Protein AF-A0A945CVK5-F1 (afdb_monomer_lite)

pLDDT: mean 93.5, std 6.99, range [60.25, 98.81]

Radius of gyration: 22.42 Å; chains: 1; bounding box: 58×48×57 Å

Sequence (334 aa):
PQVRGPNPHAMCGSQSASQRWMEKVVDYLLEEFRFDGFHLEASDQGRCTCPDCFPESNTAYYSRINAQTAAYIRKIDPGARLMVNMCGYLPAGETIPEREWPHLQQLGRQLDFLIDAGHASFYIPPTQQRQFIRQLPCAYGSSGGFWVYPPQRWNRRRWFLPYTHRTGSHLEKLYAAGGRAVEYYMGPAYNPGVELNIAFGGRKLCDIDRDNRDILLEVVETLYAPADAKTGENLAQFFEEAEDAFFASFDPHKLPDGKSRGELH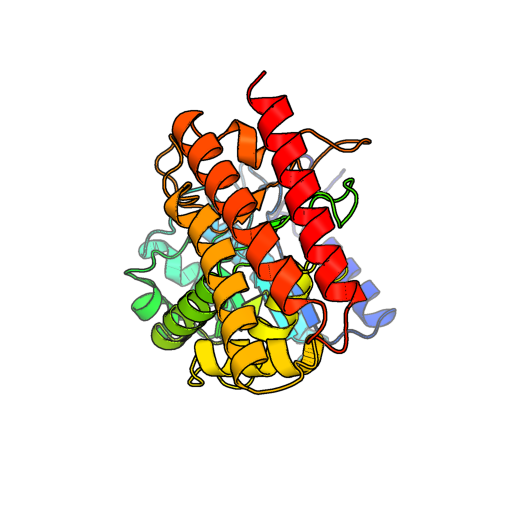LTPLFGTHPGPAHYLQVMEPAVRRAYGRRLKELLPILDRLEPRIGSRARARRIATCIDSVLEDIARVSA

Foldseek 3Di:
DVQCAPQPVAGALVDPVRLVVLLVVLVVPVVPDDDQADEDERAQVEHHCPPVQVVDDLLLSRLVSLQSSLVSNCVVPVRHAYEYEPHHSDDQQAADDPVSLVSQQSSLVSHQEYEQACQSHGNQDLVCLLVSCVSRNHAYYYQLFAAEDEQPFDDLLLAAAADLVRSLVVLLSCVVSVHDDHNHDADDCLNLSRVLNVQQNVVCNVPSVDDSLVSSLVSLCVPWVFLDSVLSNLVSVLNVLLNCLLCVLDQCCCQPVNTGGSYDYLADPDDDHRGARVNLLSGDLVSLVSSLVSLVVSLVSLVVSLVRTPPNVSSVSNNSSSVSSNVSSVVSND

Secondary structure (DSSP, 8-state):
-TTB-SSTT-B-TT-HHHHHHHHHHHHHHHHH---SEEEE-TTTT----STTTTTS-HHHHHHHHHHHHHHHHHHH-TTSEEEEE-TTSS-TT----GGGHHHHHHHHTT-SEEE---BTB-SS-TTTHHHHHHH-SSEEEESSS-EEE--TTS-TTS-----HHHHHHHHHHHHHHT--EE------TTSHHHHHHHHHHHHHHH-TTS-HHHHHHHHHHHHH-BSSHHHHHHHHHHHHHHHHHHHTT--TT--TT----SEEESS-SS-SS----HHHHTS-HHHHHHHHHHHHHHHHHHHHHGGGBS-HHHHHHHHHHHHHHHHHHHHHH-

Structure (mmCIF, N/CA/C/O backbone):
data_AF-A0A945CVK5-F1
#
_entry.id   AF-A0A945CVK5-F1
#
loop_
_atom_site.group_PDB
_atom_site.id
_atom_site.type_symbol
_atom_site.label_atom_id
_atom_site.label_alt_id
_atom_site.label_comp_id
_atom_site.label_asym_id
_atom_site.label_entity_id
_atom_site.label_seq_id
_atom_site.pdbx_PDB_ins_code
_atom_site.Cartn_x
_atom_site.Cartn_y
_atom_site.Cartn_z
_atom_site.occupancy
_atom_site.B_iso_or_equiv
_atom_site.auth_seq_id
_atom_site.auth_comp_id
_atom_site.auth_asym_id
_atom_site.auth_atom_id
_atom_site.pdbx_PDB_model_num
ATOM 1 N N . PRO A 1 1 ? 32.645 -3.807 -11.026 1.00 66.81 1 PRO A N 1
ATOM 2 C CA . PRO A 1 1 ? 33.152 -2.607 -11.749 1.00 66.81 1 PRO A CA 1
ATOM 3 C C . PRO A 1 1 ? 32.936 -2.650 -13.268 1.00 66.81 1 PRO A C 1
ATOM 5 O O . PRO A 1 1 ? 32.422 -1.686 -13.812 1.00 66.81 1 PRO A O 1
ATOM 8 N N . GLN A 1 2 ? 33.296 -3.754 -13.936 1.00 82.31 2 GLN A N 1
ATOM 9 C CA . GLN A 1 2 ? 33.312 -3.841 -15.408 1.00 82.31 2 GLN A CA 1
ATOM 10 C C . GLN A 1 2 ? 31.940 -3.675 -16.086 1.00 82.31 2 GLN A C 1
ATOM 12 O O . GLN A 1 2 ? 31.869 -3.129 -17.176 1.00 82.31 2 GLN A O 1
ATOM 17 N N . VAL A 1 3 ? 30.856 -4.095 -15.427 1.00 88.44 3 VAL A N 1
ATO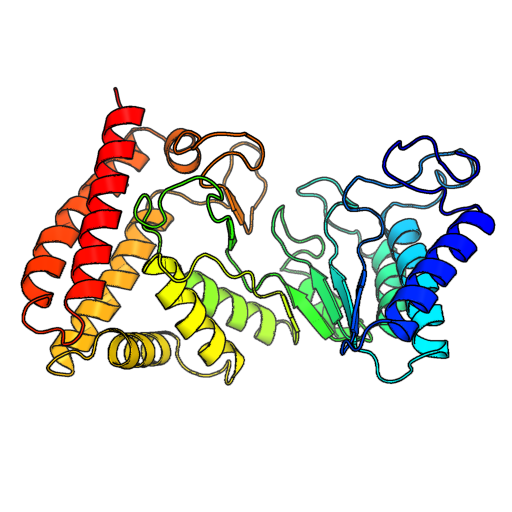M 18 C CA . VAL A 1 3 ? 29.478 -4.023 -15.955 1.00 88.44 3 VAL A CA 1
ATOM 19 C C . VAL A 1 3 ? 28.675 -2.828 -15.430 1.00 88.44 3 VAL A C 1
ATOM 21 O O . VAL A 1 3 ? 27.459 -2.767 -15.599 1.00 88.44 3 VAL A O 1
ATOM 24 N N . ARG A 1 4 ? 29.329 -1.901 -14.722 1.00 86.12 4 ARG A N 1
ATOM 25 C CA . ARG A 1 4 ? 28.679 -0.755 -14.075 1.00 86.12 4 ARG A CA 1
ATOM 26 C C . ARG A 1 4 ? 28.426 0.352 -15.101 1.00 86.12 4 ARG A C 1
ATOM 28 O O . ARG A 1 4 ? 29.321 0.685 -15.872 1.00 86.12 4 ARG A O 1
ATOM 35 N N . GLY A 1 5 ? 27.217 0.910 -15.099 1.00 86.12 5 GLY A N 1
ATOM 36 C CA . GLY A 1 5 ? 26.888 2.101 -15.884 1.00 86.12 5 GLY A CA 1
ATOM 37 C C . GLY A 1 5 ? 27.246 3.409 -15.160 1.00 86.12 5 GLY A C 1
ATOM 38 O O . GLY A 1 5 ? 27.856 3.382 -14.091 1.00 86.12 5 GLY A O 1
ATOM 39 N N . PRO A 1 6 ? 26.827 4.571 -15.690 1.00 91.31 6 PRO A N 1
ATOM 40 C CA . PRO A 1 6 ? 26.966 5.854 -14.999 1.00 91.31 6 PRO A CA 1
ATOM 41 C C . PRO A 1 6 ? 26.188 5.916 -13.677 1.00 91.31 6 PRO A C 1
ATOM 43 O O . PRO A 1 6 ? 26.597 6.620 -12.758 1.00 91.31 6 PRO A O 1
ATOM 46 N N . ASN A 1 7 ? 25.092 5.155 -13.554 1.00 90.75 7 ASN A N 1
ATOM 47 C CA . ASN A 1 7 ? 24.356 5.027 -12.301 1.00 90.75 7 ASN A CA 1
ATOM 48 C C . ASN A 1 7 ? 25.110 4.078 -11.339 1.00 90.75 7 ASN A C 1
ATOM 50 O O . ASN A 1 7 ? 25.310 2.908 -11.678 1.00 90.75 7 ASN A O 1
ATOM 54 N N . PRO A 1 8 ? 25.523 4.540 -10.140 1.00 90.69 8 PRO A N 1
ATOM 55 C CA . PRO A 1 8 ? 26.218 3.715 -9.154 1.00 90.69 8 PRO A CA 1
ATOM 56 C C . PRO A 1 8 ? 25.426 2.495 -8.668 1.00 90.69 8 PRO A C 1
ATOM 58 O O . PRO A 1 8 ? 26.047 1.533 -8.219 1.00 90.69 8 PRO A O 1
ATOM 61 N N . HIS A 1 9 ? 24.099 2.535 -8.776 1.00 89.81 9 HIS A N 1
ATOM 62 C CA . HIS A 1 9 ? 23.181 1.521 -8.265 1.00 89.81 9 HIS A CA 1
ATOM 63 C C . HIS A 1 9 ? 22.737 0.506 -9.328 1.00 89.81 9 HIS A C 1
ATOM 65 O O . HIS A 1 9 ? 22.022 -0.434 -8.998 1.00 89.81 9 HIS A O 1
ATOM 71 N N . ALA A 1 10 ? 23.163 0.656 -10.591 1.00 89.31 10 ALA A N 1
ATOM 72 C CA . ALA A 1 10 ? 22.702 -0.189 -11.692 1.00 89.31 10 ALA A CA 1
ATOM 73 C C . ALA A 1 10 ? 23.845 -0.755 -12.552 1.00 89.31 10 ALA A C 1
ATOM 75 O O . ALA A 1 10 ? 24.838 -0.087 -12.867 1.00 89.31 10 ALA A O 1
ATOM 76 N N . MET A 1 11 ? 23.668 -2.000 -13.002 1.00 92.88 11 MET A N 1
ATOM 77 C CA . MET A 1 11 ? 24.452 -2.551 -14.109 1.00 92.88 11 MET A CA 1
ATOM 78 C C . MET A 1 11 ? 24.002 -1.935 -15.445 1.00 92.88 11 MET A C 1
ATOM 80 O O . MET A 1 11 ? 22.855 -1.517 -15.604 1.00 92.88 11 MET A O 1
ATOM 84 N N . CYS A 1 12 ? 24.908 -1.866 -16.419 1.00 94.62 12 CYS A N 1
ATOM 85 C CA . CYS A 1 12 ? 24.625 -1.311 -17.737 1.00 94.62 12 CYS A CA 1
ATOM 86 C C . CYS A 1 12 ? 23.739 -2.255 -18.562 1.00 94.62 12 CYS A C 1
ATOM 88 O O . CYS A 1 12 ? 24.218 -3.252 -19.093 1.00 94.62 12 CYS A O 1
ATOM 90 N N . GLY A 1 13 ? 22.462 -1.911 -18.738 1.00 93.56 13 GLY A N 1
ATOM 91 C CA . GLY A 1 13 ? 21.496 -2.742 -19.463 1.00 93.56 13 GLY A CA 1
ATOM 92 C C . GLY A 1 13 ? 21.775 -2.964 -20.957 1.00 93.56 13 GLY A C 1
ATOM 93 O O . GLY A 1 13 ? 21.046 -3.732 -21.584 1.00 93.56 13 GLY A O 1
ATOM 94 N N . SER A 1 14 ? 22.779 -2.302 -21.545 1.00 93.94 14 SER A N 1
ATOM 95 C CA . SER A 1 14 ? 23.248 -2.555 -22.919 1.00 93.94 14 SER A CA 1
ATOM 96 C C . SER A 1 14 ? 24.352 -3.618 -23.003 1.00 93.94 14 SER A C 1
ATOM 98 O O . SER A 1 14 ? 24.642 -4.121 -24.087 1.00 93.94 14 SER A O 1
ATOM 100 N N . GLN A 1 15 ? 24.988 -3.985 -21.884 1.00 94.81 15 GLN A N 1
ATOM 101 C CA . GLN A 1 15 ? 26.102 -4.930 -21.892 1.00 94.81 15 GLN A CA 1
ATOM 102 C C . GLN A 1 15 ? 25.616 -6.370 -21.714 1.00 94.81 15 GLN A C 1
ATOM 104 O O . GLN A 1 15 ? 25.015 -6.717 -20.699 1.00 94.81 15 GLN A O 1
ATOM 109 N N . SER A 1 16 ? 25.991 -7.264 -22.634 1.00 93.62 16 SER A N 1
ATOM 110 C CA . SER A 1 16 ? 25.680 -8.701 -22.509 1.00 93.62 16 SER A CA 1
ATOM 111 C C . SER A 1 16 ? 26.260 -9.336 -21.237 1.00 93.62 16 SER A C 1
ATOM 113 O O . SER A 1 16 ? 25.719 -10.305 -20.713 1.00 93.62 16 SER A O 1
ATOM 115 N N . ALA A 1 17 ? 27.352 -8.778 -20.706 1.00 95.44 17 ALA A N 1
ATOM 116 C CA . ALA A 1 17 ? 27.935 -9.215 -19.444 1.00 95.44 17 ALA A CA 1
ATOM 117 C C . ALA A 1 17 ? 27.031 -8.924 -18.233 1.00 95.44 17 ALA A C 1
ATOM 119 O O . ALA A 1 17 ? 27.046 -9.708 -17.288 1.00 95.44 17 ALA A O 1
ATOM 120 N N . SER A 1 18 ? 26.236 -7.848 -18.259 1.00 95.38 18 SER A N 1
ATOM 121 C CA . SER A 1 18 ? 25.255 -7.544 -17.208 1.00 95.38 18 SER A CA 1
ATOM 122 C C . SER A 1 18 ? 24.139 -8.584 -17.179 1.00 95.38 18 SER A C 1
ATOM 124 O O . SER A 1 18 ? 23.805 -9.083 -16.110 1.00 95.38 18 SER A O 1
ATOM 126 N N . GLN A 1 19 ? 23.634 -8.972 -18.355 1.00 94.50 19 GLN A N 1
ATOM 127 C CA . GLN A 1 19 ? 22.633 -10.033 -18.484 1.00 94.50 19 GLN A CA 1
ATOM 128 C C . GLN A 1 19 ? 23.159 -11.367 -17.938 1.00 94.50 19 GLN A C 1
ATOM 130 O O . GLN A 1 19 ? 22.517 -11.968 -17.086 1.00 94.50 19 GLN A O 1
ATOM 135 N N . ARG A 1 20 ? 24.376 -11.778 -18.322 1.00 95.81 20 ARG A N 1
ATOM 136 C CA . ARG A 1 20 ? 24.998 -13.009 -17.796 1.00 95.81 20 ARG A CA 1
ATOM 137 C C . ARG A 1 20 ? 25.155 -13.012 -16.275 1.00 95.81 20 ARG A C 1
ATOM 139 O O . ARG A 1 20 ? 25.147 -14.071 -15.660 1.00 95.81 20 ARG A O 1
ATOM 146 N N . TRP A 1 21 ? 25.355 -11.848 -15.657 1.00 95.56 21 TRP A N 1
ATOM 147 C CA . TRP A 1 21 ? 25.389 -11.751 -14.197 1.00 95.56 21 TRP A CA 1
ATOM 148 C C . TRP A 1 21 ? 24.009 -11.948 -13.574 1.00 95.56 21 TRP A C 1
ATOM 150 O O . TRP A 1 21 ? 23.920 -12.645 -12.570 1.00 95.56 21 TRP A O 1
ATOM 160 N N . MET A 1 22 ? 22.950 -11.395 -14.172 1.00 95.38 22 MET A N 1
ATOM 161 C CA . MET A 1 22 ? 21.580 -11.648 -13.711 1.00 95.38 22 MET A CA 1
ATOM 162 C C . MET A 1 22 ? 21.181 -13.113 -13.867 1.00 95.38 22 MET A C 1
ATOM 164 O O . MET A 1 22 ? 20.599 -13.674 -12.946 1.00 95.38 22 MET A O 1
ATOM 168 N N . GLU A 1 23 ? 21.550 -13.747 -14.979 1.00 96.62 23 GLU A N 1
ATOM 169 C CA . GLU A 1 23 ? 21.321 -15.179 -15.214 1.00 96.62 23 GLU A CA 1
ATOM 170 C C . GLU A 1 23 ? 21.966 -16.027 -14.115 1.00 96.62 23 GLU A C 1
ATOM 172 O O . GLU A 1 23 ? 21.280 -16.820 -13.488 1.00 96.62 23 GLU A O 1
ATOM 177 N N . LYS A 1 24 ? 23.229 -15.756 -13.764 1.00 97.31 24 LYS A N 1
ATOM 178 C CA . LYS A 1 24 ? 23.907 -16.437 -12.647 1.00 97.31 24 LYS A CA 1
ATOM 179 C C . LYS A 1 24 ? 23.213 -16.254 -11.299 1.00 97.31 24 LYS A C 1
ATOM 181 O O . LYS A 1 24 ? 23.246 -17.161 -10.476 1.00 97.31 24 LYS A O 1
ATOM 186 N N . VAL A 1 25 ? 22.639 -15.075 -11.040 1.00 95.69 25 VAL A N 1
ATOM 187 C CA . VAL A 1 25 ? 21.862 -14.836 -9.813 1.00 95.69 25 VAL A CA 1
ATOM 188 C C . VAL A 1 25 ? 20.585 -15.672 -9.835 1.00 95.69 25 VAL A C 1
ATOM 190 O O . VAL A 1 25 ? 20.262 -16.291 -8.829 1.00 95.69 25 VAL A O 1
ATOM 193 N N . VAL A 1 26 ? 19.883 -15.721 -10.969 1.00 96.44 26 VAL A N 1
ATOM 194 C CA . VAL A 1 26 ? 18.684 -16.553 -11.143 1.00 96.44 26 VAL A CA 1
ATOM 195 C C . VAL A 1 26 ? 19.013 -18.036 -10.976 1.00 96.44 26 VAL A C 1
ATOM 197 O O . VAL A 1 26 ? 18.318 -18.706 -10.218 1.00 96.44 26 VAL A O 1
ATOM 200 N N . ASP A 1 27 ? 20.075 -18.523 -11.622 1.00 96.94 27 ASP A N 1
ATOM 201 C CA . ASP A 1 27 ? 20.530 -19.914 -11.526 1.00 96.94 27 ASP A CA 1
ATOM 202 C C . ASP A 1 27 ? 20.803 -20.279 -10.065 1.00 96.94 27 ASP A C 1
ATOM 204 O O . ASP A 1 27 ? 20.201 -21.208 -9.538 1.00 96.94 27 ASP A O 1
ATOM 208 N N . TYR A 1 28 ? 21.614 -19.471 -9.373 1.00 97.00 28 TYR A N 1
ATOM 209 C CA . TYR A 1 28 ? 21.907 -19.665 -7.953 1.00 97.00 28 TYR A CA 1
ATOM 210 C C . TYR A 1 28 ? 20.636 -19.697 -7.094 1.00 97.00 28 TYR A C 1
ATOM 212 O O . TYR A 1 28 ? 20.489 -20.556 -6.228 1.00 97.00 28 TYR A O 1
ATOM 220 N N . LEU A 1 29 ? 19.698 -18.772 -7.327 1.00 96.19 29 LEU A N 1
ATOM 221 C CA . LEU A 1 29 ? 18.457 -18.720 -6.559 1.00 96.19 29 LEU A CA 1
ATOM 222 C C . LEU A 1 29 ? 17.598 -19.977 -6.770 1.00 96.19 29 LEU A C 1
ATOM 224 O O . LEU A 1 29 ? 17.060 -20.498 -5.797 1.00 96.19 29 LEU A O 1
ATOM 228 N N . LEU A 1 30 ? 17.480 -20.460 -8.008 1.00 93.06 30 LEU A N 1
ATOM 229 C CA . LEU A 1 30 ? 16.690 -21.650 -8.347 1.00 93.06 30 LEU A CA 1
ATOM 230 C C . LEU A 1 30 ? 17.358 -22.966 -7.930 1.00 93.06 30 LEU A C 1
ATOM 232 O O . LEU A 1 30 ? 16.660 -23.941 -7.660 1.00 93.06 30 LEU A O 1
ATOM 236 N N . GLU A 1 31 ? 18.689 -23.010 -7.889 1.00 94.75 31 GLU A N 1
ATOM 237 C CA . GLU A 1 31 ? 19.448 -24.178 -7.431 1.00 94.75 31 GLU A CA 1
ATOM 238 C C . GLU A 1 31 ? 19.382 -24.339 -5.906 1.00 94.75 31 GLU A C 1
ATOM 240 O O . GLU A 1 31 ? 19.199 -25.451 -5.406 1.00 94.75 31 GLU A O 1
ATOM 245 N N . GLU A 1 32 ? 19.497 -23.237 -5.162 1.00 96.69 32 GLU A N 1
ATOM 246 C CA . GLU A 1 32 ? 19.626 -23.269 -3.700 1.00 96.69 32 GLU A CA 1
ATOM 247 C C . GLU A 1 32 ? 18.290 -23.184 -2.959 1.00 96.69 32 GLU A C 1
ATOM 249 O O . GLU A 1 32 ? 18.156 -23.691 -1.840 1.00 96.69 32 GLU A O 1
ATOM 254 N N . PHE A 1 33 ? 17.288 -22.533 -3.550 1.00 95.19 33 PHE A N 1
ATOM 255 C CA . PHE A 1 33 ? 16.033 -22.243 -2.869 1.00 95.19 33 PHE A CA 1
ATOM 256 C C . PHE A 1 33 ? 14.829 -22.751 -3.651 1.00 95.19 33 PHE A C 1
ATOM 258 O O . PHE A 1 33 ? 14.813 -22.844 -4.873 1.00 95.19 33 PHE A O 1
ATOM 265 N N . ARG A 1 34 ? 13.767 -23.052 -2.905 1.00 91.69 34 ARG A N 1
ATOM 266 C CA . ARG A 1 34 ? 12.449 -23.345 -3.462 1.00 91.69 34 ARG A CA 1
ATOM 267 C C . ARG A 1 34 ? 11.537 -22.169 -3.162 1.00 91.69 34 ARG A C 1
ATOM 269 O O . ARG A 1 34 ? 11.209 -21.932 -2.002 1.00 91.69 34 ARG A O 1
ATOM 276 N N . PHE A 1 35 ? 11.137 -21.450 -4.196 1.00 92.12 35 PHE A N 1
ATOM 277 C CA . PHE A 1 35 ? 10.136 -20.394 -4.126 1.00 92.12 35 PHE A CA 1
ATOM 278 C C . PHE A 1 35 ? 9.203 -20.515 -5.328 1.00 92.12 35 PHE A C 1
ATOM 280 O O . PHE A 1 35 ? 9.584 -21.039 -6.371 1.00 92.12 35 PHE A O 1
ATOM 287 N N . ASP A 1 36 ? 7.976 -20.023 -5.181 1.00 94.31 36 ASP A N 1
ATOM 288 C CA . ASP A 1 36 ? 6.948 -20.159 -6.215 1.00 94.31 36 ASP A CA 1
ATOM 289 C C . ASP A 1 36 ? 7.130 -19.174 -7.375 1.00 94.31 36 ASP A C 1
ATOM 291 O O . ASP A 1 36 ? 6.423 -19.267 -8.374 1.00 94.31 36 ASP A O 1
ATOM 295 N N . GLY A 1 37 ? 8.025 -18.189 -7.258 1.00 95.69 37 GLY A N 1
ATOM 296 C CA . GLY A 1 37 ? 8.171 -17.150 -8.267 1.00 95.69 37 GLY A CA 1
ATOM 297 C C . GLY A 1 37 ? 9.149 -16.032 -7.931 1.00 95.69 37 GLY A C 1
ATOM 298 O O . GLY A 1 37 ? 9.835 -16.060 -6.912 1.00 95.69 37 GLY A O 1
ATOM 299 N N . PHE A 1 38 ? 9.174 -15.027 -8.805 1.00 96.38 38 PHE A N 1
ATOM 300 C CA . PHE A 1 38 ? 10.032 -13.853 -8.725 1.00 96.38 38 PHE A CA 1
ATOM 301 C C . PHE A 1 38 ? 9.232 -12.560 -8.830 1.00 96.38 38 PHE A C 1
ATOM 303 O O . PHE A 1 38 ? 8.312 -12.424 -9.641 1.00 96.38 38 PHE A O 1
ATOM 310 N N . HIS A 1 39 ? 9.688 -11.582 -8.058 1.00 95.00 39 HIS A N 1
ATOM 311 C CA . HIS A 1 39 ? 9.361 -10.178 -8.224 1.00 95.00 39 HIS A CA 1
ATOM 312 C C . HIS A 1 39 ? 10.577 -9.462 -8.832 1.00 95.00 39 HIS A C 1
ATOM 314 O O . HIS A 1 39 ? 11.680 -9.555 -8.293 1.00 95.00 39 HIS A O 1
ATOM 320 N N . LEU A 1 40 ? 10.387 -8.787 -9.968 1.00 94.25 40 LEU A N 1
ATOM 321 C CA . LEU A 1 40 ? 11.439 -8.086 -10.704 1.00 94.25 40 LEU A CA 1
ATOM 322 C C . LEU A 1 40 ? 11.214 -6.562 -10.705 1.00 94.25 40 LEU A C 1
ATOM 324 O O . LEU A 1 40 ? 10.139 -6.090 -11.075 1.00 94.25 40 LEU A O 1
ATOM 328 N N . GLU A 1 41 ? 12.262 -5.800 -10.372 1.00 90.25 41 GLU A N 1
ATOM 329 C CA . GLU A 1 41 ? 12.263 -4.327 -10.335 1.00 90.25 41 GLU A CA 1
ATOM 330 C C . GLU A 1 41 ? 13.556 -3.756 -10.954 1.00 90.25 41 GLU A C 1
ATOM 332 O O . GLU A 1 41 ? 14.515 -3.393 -10.274 1.00 90.25 41 GLU A O 1
ATOM 337 N N . ALA A 1 42 ? 13.619 -3.671 -12.285 1.00 89.56 42 ALA A N 1
ATOM 338 C CA . ALA A 1 42 ? 14.847 -3.324 -13.015 1.00 89.56 42 ALA A CA 1
ATOM 339 C C . ALA A 1 42 ? 15.389 -1.884 -12.829 1.00 89.56 42 ALA A C 1
ATOM 341 O O . ALA A 1 42 ? 16.401 -1.536 -13.449 1.00 89.56 42 ALA A O 1
ATOM 342 N N . SER A 1 43 ? 14.724 -0.998 -12.076 1.00 87.06 43 SER A N 1
ATOM 343 C CA . SER A 1 43 ? 15.120 0.419 -11.958 1.00 87.06 43 SER A CA 1
ATOM 344 C C . SER A 1 43 ? 14.599 1.118 -10.695 1.00 87.06 43 SER A C 1
ATOM 346 O O . SER A 1 43 ? 14.346 2.316 -10.752 1.00 87.06 43 SER A O 1
ATOM 348 N N . ASP A 1 44 ? 14.470 0.419 -9.562 1.00 84.81 44 ASP A N 1
ATOM 349 C CA . ASP A 1 44 ? 14.021 1.042 -8.300 1.00 84.81 44 ASP A CA 1
ATOM 350 C C . ASP A 1 44 ? 14.871 2.278 -7.919 1.00 84.81 44 ASP A C 1
ATOM 352 O O . ASP A 1 44 ? 14.359 3.357 -7.627 1.00 84.81 44 ASP A O 1
ATOM 356 N N . GLN A 1 45 ? 16.197 2.168 -8.067 1.00 87.44 45 GLN A N 1
ATOM 357 C CA . GLN A 1 45 ? 17.157 3.266 -7.853 1.00 87.44 45 GLN A CA 1
ATOM 358 C C . GLN A 1 45 ? 17.612 3.924 -9.168 1.00 87.44 45 GLN A C 1
ATOM 360 O O . GLN A 1 45 ? 18.746 4.399 -9.307 1.00 87.44 45 GLN A O 1
ATOM 365 N N . GLY A 1 46 ? 16.722 3.933 -10.160 1.00 87.75 46 GLY A N 1
ATOM 366 C CA . GLY A 1 46 ? 16.962 4.463 -11.496 1.00 87.75 46 GLY A CA 1
ATOM 367 C C . GLY A 1 46 ? 17.742 3.520 -12.418 1.00 87.75 46 GLY A C 1
ATOM 368 O O . GLY A 1 46 ? 18.247 2.469 -12.025 1.00 87.75 46 GLY A O 1
ATOM 369 N N . ARG A 1 47 ? 17.857 3.919 -13.690 1.00 91.69 47 ARG A N 1
ATOM 370 C CA . ARG A 1 47 ? 18.478 3.117 -14.757 1.00 91.69 47 ARG A CA 1
ATOM 371 C C . ARG A 1 47 ? 19.895 3.557 -15.120 1.00 91.69 47 ARG A C 1
ATOM 373 O O . ARG A 1 47 ? 20.383 4.591 -14.668 1.00 91.69 47 ARG A O 1
ATOM 380 N N . CYS A 1 48 ? 20.550 2.782 -15.983 1.00 93.38 48 CYS A N 1
ATOM 381 C CA . CYS A 1 48 ? 21.763 3.208 -16.674 1.00 93.38 48 CYS A CA 1
ATOM 382 C C . CYS A 1 48 ? 21.443 4.276 -17.737 1.00 93.38 48 CYS A C 1
ATOM 384 O O . CYS A 1 48 ? 20.496 4.125 -18.507 1.00 93.38 48 CYS A O 1
ATOM 386 N N . THR A 1 49 ? 22.269 5.321 -17.814 1.00 94.06 49 THR A N 1
ATOM 387 C CA . THR A 1 49 ? 22.124 6.454 -18.747 1.00 94.06 49 THR A CA 1
ATOM 388 C C . THR A 1 49 ? 23.352 6.650 -19.644 1.00 94.06 49 THR A C 1
ATOM 390 O O . THR A 1 49 ? 23.616 7.756 -20.109 1.00 94.06 49 THR A O 1
ATOM 393 N N . CYS A 1 50 ? 24.142 5.595 -19.885 1.00 94.75 50 CYS A N 1
ATOM 394 C CA . CYS A 1 50 ? 25.260 5.672 -20.834 1.00 94.75 50 CYS A CA 1
ATOM 395 C C . CYS A 1 50 ? 24.761 5.969 -22.265 1.00 94.75 50 CYS A C 1
ATOM 397 O O . CYS A 1 50 ? 23.575 5.761 -22.534 1.00 94.75 50 CYS A O 1
ATOM 399 N N . PRO A 1 51 ? 25.641 6.381 -23.198 1.00 95.94 51 PRO A N 1
ATOM 400 C CA . PRO A 1 51 ? 25.252 6.684 -24.579 1.00 95.94 51 PRO A CA 1
ATOM 401 C C . PRO A 1 51 ? 24.469 5.572 -25.291 1.00 95.94 51 PRO A C 1
ATOM 403 O O . PRO A 1 51 ? 23.623 5.881 -26.121 1.00 95.94 51 PRO A O 1
ATOM 406 N N . ASP A 1 52 ? 24.689 4.305 -24.929 1.00 95.44 52 ASP A N 1
ATOM 407 C CA . ASP A 1 52 ? 23.966 3.171 -25.520 1.00 95.44 52 ASP A CA 1
ATOM 408 C C . ASP A 1 52 ? 22.567 2.969 -24.917 1.00 95.44 52 ASP A C 1
ATOM 410 O O . ASP A 1 52 ? 21.661 2.498 -25.594 1.00 95.44 52 ASP A O 1
ATOM 414 N N . CYS A 1 53 ? 22.383 3.291 -23.631 1.00 95.31 53 CYS A N 1
ATOM 415 C CA . CYS A 1 53 ? 21.106 3.115 -22.927 1.00 95.31 53 CYS A CA 1
ATOM 416 C C . CYS A 1 53 ? 20.213 4.360 -23.029 1.00 95.31 53 CYS A C 1
ATOM 418 O O . CYS A 1 53 ? 18.989 4.253 -22.978 1.00 95.31 53 CYS A O 1
ATOM 420 N N . PHE A 1 54 ? 20.811 5.548 -23.138 1.00 94.62 54 PHE A N 1
ATOM 421 C CA . PHE A 1 54 ? 20.115 6.835 -23.147 1.00 94.62 54 PHE A CA 1
ATOM 422 C C . PHE A 1 54 ? 19.027 6.973 -24.233 1.00 94.62 54 PHE A C 1
ATOM 424 O O . PHE A 1 54 ? 17.978 7.525 -23.903 1.00 94.62 54 PHE A O 1
ATOM 431 N N . PRO A 1 55 ? 19.204 6.463 -25.473 1.00 96.38 55 PRO A N 1
ATOM 432 C CA . PRO A 1 55 ? 18.201 6.606 -26.532 1.00 96.38 55 PRO A CA 1
ATOM 433 C C . PRO A 1 55 ? 16.871 5.893 -26.253 1.00 96.38 55 PRO A C 1
ATOM 435 O O . PRO A 1 55 ? 15.848 6.275 -26.816 1.00 96.38 55 PRO A O 1
ATOM 438 N N . GLU A 1 56 ? 16.864 4.860 -25.407 1.00 95.44 56 GLU A N 1
ATOM 439 C CA . GLU A 1 56 ? 15.627 4.201 -24.986 1.00 95.44 56 GLU A CA 1
ATOM 440 C C . GLU A 1 56 ? 14.863 5.090 -23.998 1.00 95.44 56 GLU A C 1
ATOM 442 O O . GLU A 1 56 ? 15.462 5.687 -23.097 1.00 95.44 56 GLU A O 1
ATOM 447 N N . SER A 1 57 ? 13.532 5.137 -24.109 1.00 95.00 57 SER A N 1
ATOM 448 C CA . SER A 1 57 ? 12.712 5.749 -23.062 1.00 95.00 57 SER A CA 1
ATOM 449 C C . SER A 1 57 ? 12.770 4.928 -21.769 1.00 95.00 57 SER A C 1
ATOM 451 O O . SER A 1 57 ? 13.170 3.760 -21.770 1.00 95.00 57 SER A O 1
ATOM 453 N N . ASN A 1 58 ? 12.369 5.529 -20.645 1.00 94.19 58 ASN A N 1
ATOM 454 C CA . ASN A 1 58 ? 12.374 4.842 -19.351 1.00 94.19 58 ASN A CA 1
ATOM 455 C C . ASN A 1 58 ? 11.495 3.580 -19.387 1.00 94.19 58 ASN A C 1
ATOM 457 O O . ASN A 1 58 ? 11.951 2.518 -18.968 1.00 94.19 58 ASN A O 1
ATOM 461 N N . THR A 1 59 ? 10.292 3.667 -19.964 1.00 95.19 59 THR A N 1
ATOM 462 C CA . THR A 1 59 ? 9.365 2.533 -20.112 1.00 95.19 59 THR A CA 1
ATOM 463 C C . THR A 1 59 ? 9.929 1.445 -21.019 1.00 95.19 59 THR A C 1
ATOM 465 O O . THR A 1 59 ? 9.826 0.263 -20.686 1.00 95.19 59 THR A O 1
ATOM 468 N N . ALA A 1 60 ? 10.558 1.816 -22.140 1.00 96.06 60 ALA A N 1
ATOM 469 C CA . ALA A 1 60 ? 11.171 0.859 -23.059 1.00 96.06 60 ALA A CA 1
ATOM 470 C C . ALA A 1 60 ? 12.332 0.100 -22.395 1.00 96.06 60 ALA A C 1
ATOM 472 O O . ALA A 1 60 ? 12.329 -1.133 -22.384 1.00 96.06 60 ALA A O 1
ATOM 473 N N . TYR A 1 61 ? 13.261 0.828 -21.764 1.00 95.75 61 TYR A N 1
ATOM 474 C CA . TYR A 1 61 ? 14.400 0.249 -21.048 1.00 95.75 61 TYR A CA 1
ATOM 475 C C . TYR A 1 61 ? 13.932 -0.690 -19.930 1.00 95.75 61 TYR A C 1
ATOM 477 O O . TYR A 1 61 ? 14.352 -1.845 -19.858 1.00 95.75 61 TYR A O 1
ATOM 485 N N . TYR A 1 62 ? 13.024 -0.208 -19.079 1.00 95.62 62 TYR A N 1
ATOM 486 C CA . TYR A 1 62 ? 12.482 -0.966 -17.957 1.00 95.62 62 TYR A CA 1
ATOM 487 C C . TYR A 1 62 ? 11.792 -2.255 -18.424 1.00 95.62 62 TYR A C 1
ATOM 489 O O . TYR A 1 62 ? 12.059 -3.340 -17.901 1.00 95.62 62 TYR A O 1
ATOM 497 N N . SER A 1 63 ? 10.956 -2.150 -19.462 1.00 96.81 63 SER A N 1
ATOM 498 C CA . SER A 1 63 ? 10.241 -3.294 -20.030 1.00 96.81 63 SER A CA 1
ATOM 499 C C . SER A 1 63 ? 11.194 -4.321 -20.628 1.00 96.81 63 SER A C 1
ATOM 501 O O . SER A 1 63 ? 11.020 -5.518 -20.412 1.00 96.81 63 SER A O 1
ATOM 503 N N . ARG A 1 64 ? 12.230 -3.874 -21.346 1.00 96.56 64 ARG A N 1
ATOM 504 C CA . ARG A 1 64 ? 13.213 -4.758 -21.978 1.00 96.56 64 ARG A CA 1
ATOM 505 C C . ARG A 1 64 ? 14.005 -5.564 -20.952 1.00 96.56 64 ARG A C 1
ATOM 507 O O . ARG A 1 64 ? 14.114 -6.777 -21.112 1.00 96.56 64 ARG A O 1
ATOM 514 N N . ILE A 1 65 ? 14.545 -4.918 -19.916 1.00 96.25 65 ILE A N 1
ATOM 515 C CA . ILE A 1 65 ? 15.377 -5.594 -18.905 1.00 96.25 65 ILE A CA 1
ATOM 516 C C . ILE A 1 65 ? 14.561 -6.627 -18.120 1.00 96.25 65 ILE A C 1
ATOM 518 O O . ILE A 1 65 ? 14.991 -7.775 -17.969 1.00 96.25 65 ILE A O 1
ATOM 522 N N . ASN A 1 66 ? 13.357 -6.252 -17.677 1.00 97.38 66 ASN A N 1
ATOM 523 C CA . ASN A 1 66 ? 12.460 -7.185 -16.999 1.00 97.38 66 ASN A CA 1
ATOM 524 C C . ASN A 1 66 ? 12.036 -8.336 -17.923 1.00 97.38 66 ASN A C 1
ATOM 526 O O . ASN A 1 66 ? 12.075 -9.486 -17.500 1.00 97.38 66 ASN A O 1
ATOM 530 N N . ALA A 1 67 ? 11.703 -8.068 -19.192 1.00 97.44 67 ALA A N 1
ATOM 531 C CA . ALA A 1 67 ? 11.294 -9.109 -20.137 1.00 97.44 67 ALA A CA 1
ATOM 532 C C . ALA A 1 67 ? 12.423 -10.106 -20.439 1.00 97.44 67 ALA A C 1
ATOM 534 O O . ALA A 1 67 ? 12.166 -11.304 -20.525 1.00 97.44 67 ALA A O 1
ATOM 535 N N . GLN A 1 68 ? 13.668 -9.636 -20.575 1.00 97.19 68 GLN A N 1
ATOM 536 C CA . GLN A 1 68 ? 14.840 -10.500 -20.769 1.00 97.19 68 GLN A CA 1
ATOM 537 C C . GLN A 1 68 ? 15.059 -11.426 -19.568 1.00 97.19 68 GLN A C 1
ATOM 539 O O . GLN A 1 68 ? 15.279 -12.624 -19.740 1.00 97.19 68 GLN A O 1
ATOM 544 N N . THR A 1 69 ? 14.940 -10.882 -18.357 1.00 97.69 69 THR A N 1
ATOM 545 C CA . THR A 1 69 ? 15.102 -11.647 -17.113 1.00 97.69 69 THR A CA 1
ATOM 546 C C . THR A 1 69 ? 13.954 -12.644 -16.926 1.00 97.69 69 THR A C 1
ATOM 548 O O . THR A 1 69 ? 14.195 -13.821 -16.670 1.00 97.69 69 THR A O 1
ATOM 551 N N . ALA A 1 70 ? 12.709 -12.211 -17.144 1.00 98.06 70 ALA A N 1
ATOM 552 C CA . ALA A 1 70 ? 11.517 -13.053 -17.087 1.00 98.06 70 ALA A CA 1
ATOM 553 C C . ALA A 1 70 ? 11.573 -14.212 -18.096 1.00 98.06 70 ALA A C 1
ATOM 555 O O . ALA A 1 70 ? 11.313 -15.356 -17.734 1.00 98.06 70 ALA A O 1
ATOM 556 N N . ALA A 1 71 ? 11.976 -13.943 -19.342 1.00 97.75 71 ALA A N 1
ATOM 557 C CA . ALA A 1 71 ? 12.117 -14.972 -20.370 1.00 97.75 71 ALA A CA 1
ATOM 558 C C . ALA A 1 71 ? 13.191 -16.014 -20.011 1.00 97.75 71 ALA A C 1
ATOM 560 O O . ALA A 1 71 ? 13.007 -17.203 -20.275 1.00 97.75 71 ALA A O 1
ATOM 561 N N . TYR A 1 72 ? 14.296 -15.585 -19.390 1.00 98.00 72 TYR A N 1
ATOM 562 C CA . TYR A 1 72 ? 15.323 -16.503 -18.904 1.00 98.00 72 TYR A CA 1
ATOM 563 C C . TYR A 1 72 ? 14.790 -17.400 -17.784 1.00 98.00 72 TYR A C 1
ATOM 565 O O . TYR A 1 72 ? 14.909 -18.620 -17.880 1.00 98.00 72 TYR A O 1
ATOM 573 N N . ILE A 1 73 ? 14.117 -16.817 -16.784 1.00 97.81 73 ILE A N 1
ATOM 574 C CA . ILE A 1 73 ? 13.473 -17.586 -15.712 1.00 97.81 73 ILE A CA 1
ATOM 575 C C . ILE A 1 73 ? 12.494 -18.601 -16.308 1.00 97.81 73 ILE A C 1
ATOM 577 O O . ILE A 1 73 ? 12.566 -19.775 -15.971 1.00 97.81 73 ILE A O 1
ATOM 581 N N . ARG A 1 74 ? 11.641 -18.194 -17.258 1.00 96.69 74 ARG A N 1
ATOM 582 C CA . ARG A 1 74 ? 10.663 -19.087 -17.905 1.00 96.69 74 ARG A CA 1
ATOM 583 C C . ARG A 1 74 ? 11.271 -20.264 -18.639 1.00 96.69 74 ARG A C 1
ATOM 585 O O . ARG A 1 74 ? 10.633 -21.308 -18.740 1.00 96.69 74 ARG A O 1
ATOM 592 N N . LYS A 1 75 ? 12.477 -20.099 -19.176 1.00 97.00 75 LYS A N 1
ATOM 593 C CA . LYS A 1 75 ? 13.196 -21.182 -19.846 1.00 97.00 75 LYS A CA 1
ATOM 594 C C . LYS A 1 75 ? 13.603 -22.281 -18.859 1.00 97.00 75 LYS A C 1
ATOM 596 O O . LYS A 1 75 ? 13.644 -23.443 -19.253 1.00 97.00 75 LYS A O 1
ATOM 601 N N . ILE A 1 76 ? 13.925 -21.908 -17.623 1.00 96.00 76 ILE A N 1
ATOM 602 C CA . ILE A 1 76 ? 14.386 -22.824 -16.572 1.00 96.00 76 ILE A CA 1
ATOM 603 C C . ILE A 1 76 ? 13.192 -23.369 -15.788 1.00 96.00 76 ILE A C 1
ATOM 605 O O . ILE A 1 76 ? 13.062 -24.578 -15.622 1.00 96.00 76 ILE A O 1
ATOM 609 N N . ASP A 1 77 ? 12.301 -22.475 -15.366 1.00 95.94 77 ASP A N 1
ATOM 610 C CA . ASP A 1 77 ? 11.078 -22.781 -14.639 1.00 95.94 77 ASP A CA 1
ATOM 611 C C . ASP A 1 77 ? 9.847 -22.164 -15.340 1.00 95.94 77 ASP A C 1
ATOM 613 O O . ASP A 1 77 ? 9.436 -21.021 -15.075 1.00 95.94 77 ASP A O 1
ATOM 617 N N . PRO A 1 78 ? 9.204 -22.928 -16.242 1.00 95.44 78 PRO A N 1
ATOM 618 C CA . PRO A 1 78 ? 7.951 -22.521 -16.870 1.00 95.44 78 PRO A CA 1
ATOM 619 C C . PRO A 1 78 ? 6.797 -22.320 -15.875 1.00 95.44 78 PRO A C 1
ATOM 621 O O . PRO A 1 78 ? 5.818 -21.667 -16.227 1.00 95.44 78 PRO A O 1
ATOM 624 N N . GLY A 1 79 ? 6.896 -22.880 -14.662 1.00 95.38 79 GLY A N 1
ATOM 625 C CA . GLY A 1 79 ? 5.855 -22.883 -13.634 1.00 95.38 79 GLY A CA 1
ATOM 626 C C . GLY A 1 79 ? 5.984 -21.793 -12.569 1.00 95.38 79 GLY A C 1
ATOM 627 O O . GLY A 1 79 ? 5.006 -21.565 -11.857 1.00 95.38 79 GLY A O 1
ATOM 628 N N . ALA A 1 80 ? 7.125 -21.091 -12.489 1.00 96.56 80 ALA A N 1
ATOM 629 C CA . ALA A 1 80 ? 7.323 -19.946 -11.590 1.00 96.56 80 ALA A CA 1
ATOM 630 C C . ALA A 1 80 ? 6.168 -18.931 -11.698 1.00 96.56 80 ALA A C 1
ATOM 632 O O . ALA A 1 80 ? 5.429 -18.921 -12.675 1.00 96.56 80 ALA A O 1
ATOM 633 N N . ARG A 1 81 ? 6.003 -18.019 -10.751 1.00 97.69 81 ARG A N 1
ATOM 634 C CA . ARG A 1 81 ? 5.130 -16.844 -10.876 1.00 97.69 81 ARG A CA 1
ATOM 635 C C . ARG A 1 81 ? 5.982 -15.618 -11.121 1.00 97.69 81 ARG A C 1
ATOM 637 O O . ARG A 1 81 ? 6.934 -15.391 -10.389 1.00 97.69 81 ARG A O 1
ATOM 644 N N . LEU A 1 82 ? 5.670 -14.831 -12.141 1.00 98.00 82 LEU A N 1
ATOM 645 C CA . LEU A 1 82 ? 6.464 -13.659 -12.495 1.00 98.00 82 LEU A CA 1
ATOM 646 C C . LEU A 1 82 ? 5.652 -12.386 -12.331 1.00 98.00 82 LEU A C 1
ATOM 648 O O . LEU A 1 82 ? 4.644 -12.171 -13.006 1.00 98.00 82 LEU A O 1
ATOM 652 N N . MET A 1 83 ? 6.134 -11.536 -11.433 1.00 96.81 83 MET A N 1
ATOM 653 C CA . MET A 1 83 ? 5.559 -10.238 -11.126 1.00 96.81 83 MET A CA 1
ATOM 654 C C . MET A 1 83 ? 6.573 -9.138 -11.416 1.00 96.81 83 MET A C 1
ATOM 656 O O . MET A 1 83 ? 7.758 -9.263 -11.104 1.00 96.81 83 MET A O 1
ATOM 660 N N . VAL A 1 84 ? 6.082 -8.027 -11.954 1.00 96.38 84 VAL A N 1
ATOM 661 C CA . VAL A 1 84 ? 6.824 -6.769 -12.033 1.00 96.38 84 VAL A CA 1
ATOM 662 C C . VAL A 1 84 ? 6.017 -5.673 -11.342 1.00 96.38 84 VAL A C 1
ATOM 664 O O . VAL A 1 84 ? 4.857 -5.469 -11.703 1.00 96.38 84 VAL A O 1
ATOM 667 N N . ASN A 1 85 ? 6.625 -4.958 -10.392 1.00 92.75 85 ASN A N 1
ATOM 668 C CA . ASN A 1 85 ? 6.089 -3.704 -9.863 1.00 92.75 85 ASN A CA 1
ATOM 669 C C . ASN A 1 85 ? 6.753 -2.515 -10.555 1.00 92.75 85 ASN A C 1
ATOM 671 O O . ASN A 1 85 ? 7.971 -2.354 -10.527 1.00 92.75 85 ASN A O 1
ATOM 675 N N . MET A 1 86 ? 5.924 -1.648 -11.128 1.00 91.31 86 MET A N 1
ATOM 676 C CA . MET A 1 86 ? 6.286 -0.452 -11.882 1.00 91.31 86 MET A CA 1
ATOM 677 C C . MET A 1 86 ? 6.982 0.655 -11.058 1.00 91.31 86 MET A C 1
ATOM 679 O O . MET A 1 86 ? 7.191 1.746 -11.579 1.00 91.31 86 MET A O 1
ATOM 683 N N . CYS A 1 87 ? 7.370 0.423 -9.806 1.00 83.50 87 CYS A N 1
ATOM 684 C CA . CYS A 1 87 ? 8.065 1.399 -8.970 1.00 83.50 87 CYS A CA 1
ATOM 685 C C . CYS A 1 87 ? 9.444 1.846 -9.510 1.00 83.50 87 CYS A C 1
ATOM 687 O O . CYS A 1 87 ? 10.176 1.110 -10.177 1.00 83.50 87 CYS A O 1
ATOM 689 N N . GLY A 1 88 ? 9.791 3.102 -9.203 1.00 75.19 88 GLY A N 1
ATOM 690 C CA . GLY A 1 88 ? 11.152 3.659 -9.248 1.00 75.19 88 GLY A CA 1
ATOM 691 C C . GLY A 1 88 ? 11.723 4.046 -10.618 1.00 75.19 88 GLY A C 1
ATOM 692 O O . GLY A 1 88 ? 12.681 4.817 -10.679 1.00 75.19 88 GLY A O 1
ATOM 693 N N . TYR A 1 89 ? 11.129 3.606 -11.732 1.00 82.31 89 TYR A N 1
ATOM 694 C CA . TYR A 1 89 ? 11.695 3.882 -13.064 1.00 82.31 89 TYR A CA 1
ATOM 695 C C . TYR A 1 89 ? 11.208 5.188 -13.720 1.00 82.31 89 TYR A C 1
ATOM 697 O O . TYR A 1 89 ? 11.840 5.670 -14.665 1.00 82.31 89 TYR A O 1
ATOM 705 N N . LEU A 1 90 ? 10.119 5.775 -13.216 1.00 87.81 90 LEU A N 1
ATOM 706 C CA . LEU A 1 90 ? 9.608 7.091 -13.610 1.00 87.81 90 LEU A CA 1
ATOM 707 C C . LEU A 1 90 ? 9.519 8.027 -12.398 1.00 87.81 90 LEU A C 1
ATOM 709 O O . LEU A 1 90 ? 9.221 7.562 -11.292 1.00 87.81 90 LEU A O 1
ATOM 713 N N . PRO A 1 91 ? 9.724 9.344 -12.588 1.00 84.62 91 PRO A N 1
ATOM 714 C CA . PRO A 1 91 ? 9.503 10.329 -11.539 1.00 84.62 91 PRO A CA 1
ATOM 715 C C . PRO A 1 91 ? 8.087 10.260 -10.951 1.00 84.62 91 PRO A C 1
ATOM 717 O O . PRO A 1 91 ? 7.107 10.003 -11.648 1.00 84.62 91 PRO A O 1
ATOM 720 N N . ALA A 1 92 ? 7.976 10.544 -9.653 1.00 82.06 92 ALA A N 1
ATOM 721 C CA . ALA A 1 92 ? 6.695 10.610 -8.953 1.00 82.06 92 ALA A CA 1
ATOM 722 C C . ALA A 1 92 ? 5.710 11.554 -9.665 1.00 82.06 92 ALA A C 1
ATOM 724 O O . ALA A 1 92 ? 6.071 12.685 -10.004 1.00 82.06 92 ALA A O 1
ATOM 725 N N . GLY A 1 93 ? 4.458 11.130 -9.829 1.00 82.56 93 GLY A N 1
ATOM 726 C CA . GLY A 1 93 ? 3.395 11.893 -10.489 1.00 82.56 93 GLY A CA 1
ATOM 727 C C . GLY A 1 93 ? 3.421 11.882 -12.019 1.00 82.56 93 GLY A C 1
ATOM 728 O O . GLY A 1 93 ? 2.528 12.471 -12.624 1.00 82.56 93 GLY A O 1
ATOM 729 N N . GLU A 1 94 ? 4.412 11.253 -12.656 1.00 88.25 94 GLU A N 1
ATOM 730 C CA . GLU A 1 94 ? 4.400 11.076 -14.108 1.00 88.25 94 GLU A CA 1
ATOM 731 C C . GLU A 1 94 ? 3.511 9.905 -14.527 1.00 88.25 94 GLU A C 1
ATOM 733 O O . GLU A 1 94 ? 3.331 8.933 -13.798 1.00 88.25 94 GLU A O 1
A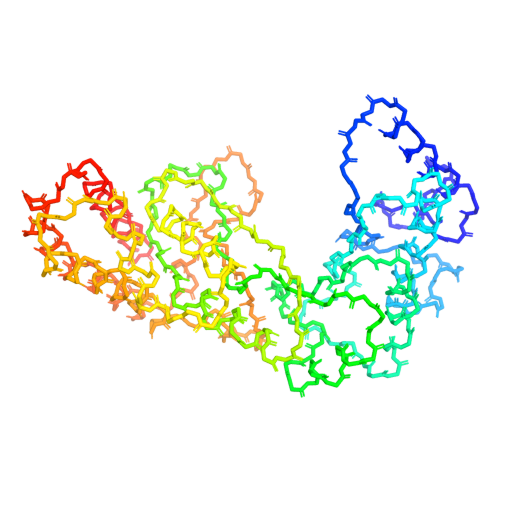TOM 738 N N . THR A 1 95 ? 2.954 10.013 -15.732 1.00 91.62 95 THR A N 1
ATOM 739 C CA . THR A 1 95 ? 2.091 8.991 -16.333 1.00 91.62 95 THR A CA 1
ATOM 740 C C . THR A 1 95 ? 2.708 8.508 -17.635 1.00 91.62 95 THR A C 1
ATOM 742 O O . THR A 1 95 ? 3.422 9.249 -18.315 1.00 91.62 95 THR A O 1
ATOM 745 N N . ILE A 1 96 ? 2.436 7.257 -17.990 1.00 94.06 96 ILE A N 1
ATOM 746 C CA . ILE A 1 96 ? 2.974 6.649 -19.204 1.00 94.06 96 ILE A CA 1
ATOM 747 C C . ILE A 1 96 ? 2.068 7.029 -20.371 1.00 94.06 96 ILE A C 1
ATOM 749 O O . ILE A 1 96 ? 0.885 6.667 -20.367 1.00 94.06 96 ILE A O 1
ATOM 753 N N . PRO A 1 97 ? 2.590 7.720 -21.397 1.00 94.69 97 PRO A N 1
ATOM 754 C CA . PRO A 1 97 ? 1.782 8.084 -22.548 1.00 94.69 97 PRO A CA 1
ATOM 755 C C . PRO A 1 97 ? 1.362 6.828 -23.323 1.00 94.69 97 PRO A C 1
ATOM 757 O O . PRO A 1 97 ? 2.136 5.880 -23.443 1.00 94.69 97 PRO A O 1
ATOM 760 N N . GLU A 1 98 ? 0.174 6.849 -23.934 1.00 96.69 98 GLU A N 1
ATOM 761 C CA . GLU A 1 98 ? -0.402 5.682 -24.632 1.00 96.69 98 GLU A CA 1
ATOM 762 C C . GLU A 1 98 ? 0.530 5.073 -25.691 1.00 96.69 98 GLU A C 1
ATOM 764 O O . GLU A 1 98 ? 0.579 3.857 -25.865 1.00 96.69 98 GLU A O 1
ATOM 769 N N . ARG A 1 99 ? 1.344 5.907 -26.353 1.00 97.12 99 ARG A N 1
ATOM 770 C CA . ARG A 1 99 ? 2.346 5.462 -27.337 1.00 97.12 99 ARG A CA 1
ATOM 771 C C . ARG A 1 99 ? 3.403 4.504 -26.768 1.00 97.12 99 ARG A C 1
ATOM 773 O O . ARG A 1 99 ? 4.041 3.805 -27.544 1.00 97.12 99 ARG A O 1
ATOM 780 N N . GLU A 1 100 ? 3.612 4.487 -25.451 1.00 97.31 100 GLU A N 1
ATOM 781 C CA . GLU A 1 100 ? 4.574 3.605 -24.775 1.00 97.31 100 GLU A CA 1
ATOM 782 C C . GLU A 1 100 ? 3.936 2.342 -24.183 1.00 97.31 100 GLU A C 1
ATOM 784 O O . GLU A 1 100 ? 4.656 1.410 -23.819 1.00 97.31 100 GLU A O 1
ATOM 789 N N . TRP A 1 101 ? 2.601 2.249 -24.143 1.00 97.75 101 TRP A N 1
ATOM 790 C CA . TRP A 1 101 ? 1.897 1.050 -23.676 1.00 97.75 101 TRP A CA 1
ATOM 791 C C . TRP A 1 101 ? 2.317 -0.243 -24.390 1.00 97.75 101 TRP A C 1
ATOM 793 O O . TRP A 1 101 ? 2.405 -1.264 -23.703 1.00 97.75 101 TRP A O 1
ATOM 803 N N . PRO A 1 102 ? 2.647 -0.253 -25.703 1.00 98.38 102 PRO A N 1
ATOM 804 C CA . PRO A 1 102 ? 3.139 -1.460 -26.365 1.00 98.38 102 PRO A CA 1
ATOM 805 C C . PRO A 1 102 ? 4.365 -2.097 -25.691 1.00 98.38 102 PRO A C 1
ATOM 807 O O . PRO A 1 102 ? 4.507 -3.318 -25.731 1.00 98.38 102 PRO A O 1
ATOM 810 N N . HIS A 1 103 ? 5.226 -1.318 -25.022 1.00 98.12 103 HIS A N 1
ATOM 811 C CA . HIS A 1 103 ? 6.366 -1.865 -24.278 1.00 98.12 103 HIS A CA 1
ATOM 812 C C . HIS A 1 103 ? 5.914 -2.683 -23.061 1.00 98.12 103 HIS A C 1
ATOM 814 O O . HIS A 1 103 ? 6.390 -3.802 -22.865 1.00 98.12 103 HIS A O 1
ATOM 820 N N . LEU A 1 104 ? 4.939 -2.174 -22.300 1.00 97.81 104 LEU A N 1
ATOM 821 C CA . LEU A 1 104 ? 4.348 -2.889 -21.165 1.00 97.81 104 LEU A CA 1
ATOM 822 C C . LEU A 1 104 ? 3.518 -4.092 -21.613 1.00 97.81 104 LEU A C 1
ATOM 824 O O . LEU A 1 104 ? 3.547 -5.129 -20.963 1.00 97.81 104 LEU A O 1
ATOM 828 N N . GLN A 1 105 ? 2.810 -3.987 -22.738 1.00 98.06 105 GLN A N 1
ATOM 829 C CA . GLN A 1 105 ? 2.076 -5.113 -23.319 1.00 98.06 105 GLN A CA 1
ATOM 830 C C . GLN A 1 105 ? 3.030 -6.234 -23.731 1.00 98.06 105 GLN A C 1
ATOM 832 O O . GLN A 1 105 ? 2.766 -7.402 -23.452 1.00 98.06 105 GLN A O 1
ATOM 837 N N . GLN A 1 106 ? 4.160 -5.892 -24.357 1.00 98.12 106 GLN A N 1
ATOM 838 C CA . GLN A 1 106 ? 5.185 -6.868 -24.714 1.00 98.12 106 GLN A CA 1
ATOM 839 C C . GLN A 1 106 ? 5.810 -7.512 -23.473 1.00 98.12 106 GLN A C 1
ATOM 841 O O . GLN A 1 106 ? 5.970 -8.733 -23.453 1.00 98.12 106 GLN A O 1
ATOM 846 N N . LEU A 1 107 ? 6.116 -6.722 -22.438 1.00 98.06 107 LEU A N 1
ATOM 847 C CA . LEU A 1 107 ? 6.559 -7.239 -21.143 1.00 98.06 107 LEU A CA 1
ATOM 848 C C . LEU A 1 107 ? 5.507 -8.180 -20.536 1.00 98.06 107 LEU A C 1
ATOM 850 O O . LEU A 1 107 ? 5.848 -9.283 -20.126 1.00 98.06 107 LEU A O 1
ATOM 854 N N . GLY A 1 108 ? 4.230 -7.794 -20.548 1.00 98.00 108 GLY A N 1
ATOM 855 C CA . GLY A 1 108 ? 3.124 -8.574 -19.994 1.00 98.00 108 GLY A CA 1
ATOM 856 C C . GLY A 1 108 ? 2.979 -9.969 -20.604 1.00 98.00 108 GLY A C 1
ATOM 857 O O . GLY A 1 108 ? 2.499 -10.871 -19.935 1.00 98.00 108 GLY A O 1
ATOM 858 N N . ARG A 1 109 ? 3.473 -10.212 -21.827 1.00 97.94 109 ARG A N 1
ATOM 859 C CA . ARG A 1 109 ? 3.519 -11.570 -22.413 1.00 97.94 109 ARG A CA 1
ATOM 860 C C . ARG A 1 109 ? 4.455 -12.532 -21.671 1.00 97.94 109 ARG A C 1
ATOM 862 O O . ARG A 1 109 ? 4.376 -13.731 -21.906 1.00 97.94 109 ARG A O 1
ATOM 869 N N . GLN A 1 110 ? 5.365 -12.013 -20.848 1.00 97.88 110 GLN A N 1
ATOM 870 C CA . GLN A 1 110 ? 6.330 -12.789 -20.063 1.00 97.88 110 GLN A CA 1
ATOM 871 C C . GLN A 1 110 ? 5.938 -12.903 -18.583 1.00 97.88 110 GLN A C 1
ATOM 873 O O . GLN A 1 110 ? 6.623 -13.592 -17.830 1.00 97.88 110 GLN A O 1
ATOM 878 N N . LEU A 1 111 ? 4.878 -12.214 -18.151 1.00 98.31 111 LEU A N 1
ATOM 879 C CA . LEU A 1 111 ? 4.517 -12.064 -16.742 1.00 98.31 111 LEU A CA 1
ATOM 880 C C . LEU A 1 111 ? 3.180 -12.728 -16.423 1.00 98.31 111 LEU A C 1
ATOM 882 O O . LEU A 1 111 ? 2.307 -12.842 -17.277 1.00 98.31 111 LEU A O 1
ATOM 886 N N . ASP A 1 112 ? 2.995 -13.072 -15.153 1.00 98.31 112 ASP A N 1
ATOM 887 C CA . ASP A 1 112 ? 1.681 -13.365 -14.584 1.00 98.31 112 ASP A CA 1
ATOM 888 C C . ASP A 1 112 ? 1.000 -12.069 -14.117 1.00 98.31 112 ASP A C 1
ATOM 890 O O . ASP A 1 112 ? -0.206 -11.896 -14.311 1.00 98.31 112 ASP A O 1
ATOM 894 N N . PHE A 1 113 ? 1.780 -11.138 -13.549 1.00 96.44 113 PHE A N 1
ATOM 895 C CA . PHE A 1 113 ? 1.276 -9.919 -12.914 1.00 96.44 113 PHE A CA 1
ATOM 896 C C . PHE A 1 113 ? 2.100 -8.677 -13.286 1.00 96.44 113 PHE A C 1
ATOM 898 O O . PHE A 1 113 ? 3.331 -8.694 -13.226 1.00 96.44 113 PHE A O 1
ATOM 905 N N . LEU A 1 114 ? 1.418 -7.574 -13.595 1.00 97.69 114 LEU A N 1
ATOM 906 C CA . LEU A 1 114 ? 1.994 -6.231 -13.676 1.00 97.69 114 LEU A CA 1
ATOM 907 C C . LEU A 1 114 ? 1.319 -5.338 -12.631 1.00 97.69 114 LEU A C 1
ATOM 909 O O . LEU A 1 114 ? 0.106 -5.127 -12.687 1.00 97.69 114 LEU A O 1
ATOM 913 N N . ILE A 1 115 ? 2.096 -4.820 -11.683 1.00 96.44 115 ILE A N 1
ATOM 914 C CA . ILE A 1 115 ? 1.601 -4.015 -10.567 1.00 96.44 115 ILE A CA 1
ATOM 915 C C . ILE A 1 115 ? 1.957 -2.545 -10.792 1.00 96.44 115 ILE A C 1
ATOM 917 O O . ILE A 1 115 ? 3.128 -2.177 -10.817 1.00 96.44 115 ILE A O 1
ATOM 921 N N . ASP A 1 116 ? 0.939 -1.697 -10.916 1.00 94.38 116 ASP A N 1
ATOM 922 C CA . ASP A 1 116 ? 1.066 -0.245 -10.786 1.00 94.38 116 ASP A CA 1
ATOM 923 C C . ASP A 1 116 ? 0.701 0.129 -9.347 1.00 94.38 116 ASP A C 1
ATOM 925 O O . ASP A 1 116 ? -0.473 0.280 -8.989 1.00 94.38 116 ASP A O 1
ATOM 929 N N . ALA A 1 117 ? 1.712 0.196 -8.481 1.00 89.62 117 ALA A N 1
ATOM 930 C CA . ALA A 1 117 ? 1.503 0.320 -7.044 1.00 89.62 117 ALA A CA 1
ATOM 931 C C . ALA A 1 117 ? 0.777 1.614 -6.639 1.00 89.62 117 ALA A C 1
ATOM 933 O O . ALA A 1 117 ? 0.170 1.667 -5.572 1.00 89.62 117 ALA A O 1
ATOM 934 N N . GLY A 1 118 ? 0.809 2.670 -7.458 1.00 86.38 118 GLY A N 1
ATOM 935 C CA . GLY A 1 118 ? 0.106 3.921 -7.165 1.00 86.38 118 GLY A CA 1
ATOM 936 C C . GLY A 1 118 ? 0.652 4.713 -5.967 1.00 86.38 118 GLY A C 1
ATOM 937 O O . GLY A 1 118 ? 0.069 5.737 -5.606 1.00 86.38 118 GLY A O 1
ATOM 938 N N . HIS A 1 119 ? 1.765 4.285 -5.353 1.00 83.19 119 HIS A N 1
ATOM 939 C CA . HIS A 1 119 ? 2.372 4.930 -4.180 1.00 83.19 119 HIS A CA 1
ATOM 940 C C . HIS A 1 119 ? 2.611 6.422 -4.422 1.00 83.19 119 HIS A C 1
ATOM 942 O O . HIS A 1 119 ? 2.128 7.275 -3.678 1.00 83.19 119 HIS A O 1
ATOM 948 N N . ALA A 1 120 ? 3.273 6.735 -5.534 1.00 79.12 120 ALA A N 1
ATOM 949 C CA . ALA A 1 120 ? 3.642 8.085 -5.932 1.00 79.12 120 ALA A CA 1
ATOM 950 C C . ALA A 1 120 ? 2.779 8.614 -7.093 1.00 79.12 120 ALA A C 1
ATOM 952 O O . ALA A 1 120 ? 3.286 9.371 -7.919 1.00 79.12 120 ALA A O 1
ATOM 953 N N . SER A 1 121 ? 1.492 8.233 -7.125 1.00 83.38 121 SER A N 1
ATOM 954 C CA . SER A 1 121 ? 0.547 8.283 -8.261 1.00 83.38 121 SER A CA 1
ATOM 955 C C . SER A 1 121 ? 0.595 7.037 -9.144 1.00 83.38 121 SER A C 1
ATOM 957 O O . SER A 1 121 ? 1.601 6.336 -9.190 1.00 83.38 121 SER A O 1
ATOM 959 N N . PHE A 1 122 ? -0.518 6.765 -9.831 1.00 88.56 122 PHE A N 1
ATOM 960 C CA . PHE A 1 122 ? -0.587 5.717 -10.848 1.00 88.56 122 PHE A CA 1
ATOM 961 C C . PHE A 1 122 ? 0.132 6.156 -12.117 1.00 88.56 122 PHE A C 1
ATOM 963 O O . PHE A 1 122 ? -0.107 7.260 -12.614 1.00 88.56 122 PHE A O 1
ATOM 970 N N . TYR A 1 123 ? 0.935 5.259 -12.673 1.00 92.12 123 TYR A N 1
ATOM 971 C CA . TYR A 1 123 ? 1.547 5.449 -13.980 1.00 92.12 123 TYR A CA 1
ATOM 972 C C . TYR A 1 123 ? 0.528 5.308 -15.111 1.00 92.12 123 TYR A C 1
ATOM 974 O O . TYR A 1 123 ? 0.638 5.996 -16.129 1.00 92.12 123 TYR A O 1
ATOM 982 N N . ILE A 1 124 ? -0.480 4.453 -14.925 1.00 93.94 124 ILE A N 1
ATOM 983 C CA . ILE A 1 124 ? -1.651 4.360 -15.791 1.00 93.94 124 ILE A CA 1
ATOM 984 C C . ILE A 1 124 ? -2.797 5.158 -15.153 1.00 93.94 124 ILE A C 1
ATOM 986 O O . ILE A 1 124 ? -3.346 4.735 -14.127 1.00 93.94 124 ILE A O 1
ATOM 990 N N . PRO A 1 125 ? -3.211 6.296 -15.746 1.00 90.56 125 PRO A N 1
ATOM 991 C CA . PRO A 1 125 ? -4.255 7.140 -15.175 1.00 90.56 125 PRO A CA 1
ATOM 992 C C . PRO A 1 125 ? -5.546 6.352 -14.902 1.00 90.56 125 PRO A C 1
ATOM 994 O O . PRO A 1 125 ? -5.980 5.602 -15.781 1.00 90.56 125 PRO A O 1
ATOM 997 N N . PRO A 1 126 ? -6.231 6.549 -13.756 1.00 88.81 126 PRO A N 1
ATOM 998 C CA . PRO A 1 126 ? -7.468 5.826 -13.436 1.00 88.81 126 PRO A CA 1
ATOM 999 C C . PRO A 1 126 ? -8.546 5.885 -14.528 1.00 88.81 126 PRO A C 1
ATOM 1001 O O . PRO A 1 126 ? -9.278 4.922 -14.738 1.00 88.81 126 PRO A O 1
ATOM 1004 N N . THR A 1 127 ? -8.616 6.991 -15.274 1.00 91.69 127 THR A N 1
ATOM 1005 C CA . THR A 1 127 ? -9.542 7.175 -16.405 1.00 91.69 127 THR A CA 1
ATOM 1006 C C . THR A 1 127 ? -9.223 6.288 -17.611 1.00 91.69 127 THR A C 1
ATOM 1008 O O . THR A 1 127 ? -10.118 5.978 -18.393 1.00 91.69 127 THR A O 1
ATOM 1011 N N . GLN A 1 128 ? -7.971 5.854 -17.753 1.00 95.62 128 GLN A N 1
ATOM 1012 C CA . GLN A 1 128 ? -7.471 5.031 -18.855 1.00 95.62 128 GLN A CA 1
ATOM 1013 C C . GLN A 1 128 ? -7.231 3.570 -18.452 1.00 95.62 128 GLN A C 1
ATOM 1015 O O . GLN A 1 128 ? -7.109 2.713 -19.328 1.00 95.62 128 GLN A O 1
ATOM 1020 N N . GLN A 1 129 ? -7.222 3.250 -17.151 1.00 95.00 129 GLN A N 1
ATOM 1021 C CA . GLN A 1 129 ? -6.938 1.903 -16.637 1.00 95.00 129 GLN A CA 1
ATOM 1022 C C . GLN A 1 129 ? -7.767 0.818 -17.325 1.00 95.00 129 GLN A C 1
ATOM 1024 O O . GLN A 1 129 ? -7.207 -0.157 -17.812 1.00 95.00 129 GLN A O 1
ATOM 1029 N N . ARG A 1 130 ? -9.086 0.998 -17.468 1.00 97.69 130 ARG A N 1
ATOM 1030 C CA . ARG A 1 130 ? -9.940 -0.004 -18.132 1.00 97.69 130 ARG A CA 1
ATOM 1031 C C . ARG A 1 130 ? -9.508 -0.291 -19.575 1.00 97.69 130 ARG A C 1
ATOM 1033 O O . ARG A 1 130 ? -9.576 -1.437 -20.015 1.00 97.69 130 ARG A O 1
ATOM 1040 N N . GLN A 1 131 ? -9.108 0.735 -20.325 1.00 97.81 131 GLN A N 1
ATOM 1041 C CA . GLN A 1 131 ? -8.637 0.572 -21.702 1.00 97.81 131 GLN A CA 1
ATOM 1042 C C . GLN A 1 131 ? -7.292 -0.151 -21.729 1.00 97.81 131 GLN A C 1
ATOM 1044 O O . GLN A 1 131 ? -7.137 -1.098 -22.496 1.00 97.81 131 GLN A O 1
ATOM 1049 N N . PHE A 1 132 ? -6.357 0.267 -20.875 1.00 98.06 132 PHE A N 1
ATOM 1050 C CA . PHE A 1 132 ? -5.034 -0.340 -20.771 1.00 98.06 132 PHE A CA 1
ATOM 1051 C C . PHE A 1 132 ? -5.113 -1.823 -20.383 1.00 98.06 132 PHE A C 1
ATOM 1053 O O . PHE A 1 132 ? -4.570 -2.674 -21.085 1.00 98.06 132 PHE A O 1
ATOM 1060 N N . ILE A 1 133 ? -5.862 -2.149 -19.323 1.00 98.25 133 ILE A N 1
ATOM 1061 C CA . ILE A 1 133 ? -5.993 -3.510 -18.782 1.00 98.25 133 ILE A CA 1
ATOM 1062 C C . ILE A 1 133 ? -6.541 -4.481 -19.833 1.00 98.25 133 ILE A C 1
ATOM 1064 O O . ILE A 1 133 ? -6.051 -5.597 -19.950 1.00 98.25 133 ILE A O 1
ATOM 1068 N N . ARG A 1 134 ? -7.512 -4.057 -20.653 1.00 97.81 134 ARG A N 1
ATOM 1069 C CA . ARG A 1 134 ? -8.074 -4.894 -21.733 1.00 97.81 134 ARG A CA 1
ATOM 1070 C C . ARG A 1 134 ? -7.051 -5.314 -22.788 1.00 97.81 134 ARG A C 1
ATOM 1072 O O . ARG A 1 134 ? -7.293 -6.280 -23.503 1.00 97.81 134 ARG A O 1
ATOM 1079 N N . GLN A 1 135 ? -5.964 -4.564 -22.927 1.00 97.50 135 GLN A N 1
ATOM 1080 C CA . GLN A 1 135 ? -4.907 -4.826 -23.902 1.00 97.50 135 GLN A CA 1
ATOM 1081 C C . GLN A 1 135 ? -3.696 -5.522 -23.269 1.00 97.50 135 GLN A C 1
ATOM 1083 O O . GLN A 1 135 ? -2.779 -5.922 -23.988 1.00 97.50 135 GLN A O 1
ATOM 1088 N N . LEU A 1 136 ? -3.665 -5.645 -21.939 1.00 98.12 136 LEU A N 1
ATOM 1089 C CA . LEU A 1 136 ? -2.547 -6.225 -21.215 1.00 98.12 136 LEU A CA 1
ATOM 1090 C C . LEU A 1 136 ? -2.634 -7.764 -21.246 1.00 98.12 136 LEU A C 1
ATOM 1092 O O . LEU A 1 136 ? -3.665 -8.315 -20.866 1.00 98.12 136 LEU A O 1
ATOM 1096 N N . PRO A 1 137 ? -1.575 -8.480 -21.673 1.00 98.00 137 PRO A N 1
ATOM 1097 C CA . PRO A 1 137 ? -1.613 -9.946 -21.750 1.00 98.00 137 PRO A CA 1
ATOM 1098 C C . PRO A 1 137 ? -1.578 -10.679 -20.401 1.00 98.00 137 PRO A C 1
ATOM 1100 O O . PRO A 1 137 ? -1.856 -11.874 -20.363 1.00 98.00 137 PRO A O 1
ATOM 1103 N N . CYS A 1 138 ? -1.223 -9.988 -19.317 1.00 98.31 138 CYS A N 1
ATOM 1104 C CA . CYS A 1 138 ? -1.157 -10.523 -17.959 1.00 98.31 138 CYS A CA 1
ATOM 1105 C C . CYS A 1 138 ? -2.154 -9.821 -17.027 1.00 98.31 138 CYS A C 1
ATOM 1107 O O . CYS A 1 138 ? -2.821 -8.857 -17.414 1.00 98.31 138 CYS A O 1
ATOM 1109 N N . ALA A 1 139 ? -2.261 -10.287 -15.781 1.00 98.38 139 ALA A N 1
ATOM 1110 C CA . ALA A 1 139 ? -3.110 -9.633 -14.798 1.00 98.38 139 ALA A CA 1
ATOM 1111 C C . ALA A 1 139 ? -2.515 -8.280 -14.382 1.00 98.38 139 ALA A C 1
ATOM 1113 O O . ALA A 1 139 ? -1.355 -8.176 -13.989 1.00 98.38 139 ALA A O 1
ATOM 1114 N N . TYR A 1 140 ? -3.340 -7.240 -14.427 1.00 98.25 140 TYR A N 1
ATOM 1115 C CA . TYR A 1 140 ? -2.998 -5.929 -13.888 1.00 98.25 140 TYR A CA 1
ATOM 1116 C C . TYR A 1 140 ? -3.377 -5.832 -12.410 1.00 98.25 140 TYR A C 1
ATOM 1118 O O . TYR A 1 140 ? -4.432 -6.337 -12.004 1.00 98.25 140 TYR A O 1
ATOM 1126 N N . GLY A 1 141 ? -2.569 -5.128 -11.623 1.00 96.62 141 GLY A N 1
ATOM 1127 C CA . GLY A 1 141 ? -2.837 -4.892 -10.213 1.00 96.62 141 GLY A CA 1
ATOM 1128 C C . GLY A 1 141 ? -2.299 -3.580 -9.665 1.00 96.62 141 GLY A C 1
ATOM 1129 O O . GLY A 1 141 ? -1.717 -2.773 -10.384 1.00 96.62 141 GLY A O 1
ATOM 1130 N N . SER A 1 142 ? -2.501 -3.388 -8.363 1.00 94.25 142 SER A N 1
ATOM 1131 C CA . SER A 1 142 ? -1.966 -2.263 -7.590 1.00 94.25 142 SER A CA 1
ATOM 1132 C C . SER A 1 142 ? -1.595 -2.692 -6.164 1.00 94.25 142 SER A C 1
ATOM 1134 O O . SER A 1 142 ? -1.785 -3.848 -5.795 1.00 94.25 142 SER A O 1
ATOM 1136 N N . SER A 1 143 ? -1.167 -1.748 -5.325 1.00 90.44 143 SER A N 1
ATOM 1137 C CA . SER A 1 143 ? -0.814 -1.935 -3.902 1.00 90.44 143 SER A CA 1
ATOM 1138 C C . SER A 1 143 ? -1.981 -2.273 -2.947 1.00 90.44 143 SER A C 1
ATOM 1140 O O . SER A 1 143 ? -1.852 -2.193 -1.727 1.00 90.44 143 SER A O 1
ATOM 1142 N N . GLY A 1 144 ? -3.171 -2.578 -3.474 1.00 87.12 144 GLY A N 1
ATOM 1143 C CA . GLY A 1 144 ? -4.374 -2.789 -2.657 1.00 87.12 144 GLY A CA 1
ATOM 1144 C C . GLY A 1 144 ? -5.017 -1.507 -2.119 1.00 87.12 144 GLY A C 1
ATOM 1145 O O . GLY A 1 144 ? -6.027 -1.584 -1.425 1.00 87.12 144 GLY A O 1
ATOM 1146 N N . GLY A 1 145 ? -4.494 -0.336 -2.493 1.00 86.56 145 GLY A N 1
ATOM 1147 C CA . GLY A 1 145 ? -5.111 0.958 -2.237 1.00 86.56 145 GLY A CA 1
ATOM 1148 C C . GLY A 1 145 ? -4.203 1.863 -1.436 1.00 86.56 145 GLY A C 1
ATOM 1149 O O . GLY A 1 145 ? -3.090 2.153 -1.859 1.00 86.56 145 GLY A O 1
ATOM 1150 N N . PHE A 1 146 ? -4.707 2.360 -0.310 1.00 87.81 146 PHE A N 1
ATOM 1151 C CA . PHE A 1 146 ? -3.941 3.267 0.527 1.00 87.81 146 PHE A CA 1
ATOM 1152 C C . PHE A 1 146 ? -2.984 2.498 1.437 1.00 87.81 146 PHE A C 1
ATOM 1154 O O . PHE A 1 146 ? -3.413 1.736 2.303 1.00 87.81 146 PHE A O 1
ATOM 1161 N N . TRP A 1 147 ? -1.686 2.734 1.276 1.00 89.31 147 TRP A N 1
ATOM 1162 C CA . TRP A 1 147 ? -0.653 2.125 2.096 1.00 89.31 147 TRP A CA 1
ATOM 1163 C C . TRP A 1 147 ? -0.201 3.059 3.217 1.00 89.31 147 TRP A C 1
ATOM 1165 O O . TRP A 1 147 ? 0.448 4.080 2.994 1.00 89.31 147 TRP A O 1
ATOM 1175 N N . VAL A 1 148 ? -0.478 2.676 4.463 1.00 90.75 148 VAL A N 1
ATOM 1176 C CA . VAL A 1 148 ? 0.167 3.306 5.619 1.00 90.75 148 VAL A CA 1
ATOM 1177 C C . VAL A 1 148 ? 1.544 2.680 5.806 1.00 90.75 148 VAL A C 1
ATOM 1179 O O . VAL A 1 148 ? 1.661 1.576 6.346 1.00 90.75 148 VAL A O 1
ATOM 1182 N N . TYR A 1 149 ? 2.586 3.394 5.381 1.00 90.00 149 TYR A N 1
ATOM 1183 C CA . TYR A 1 149 ? 3.964 2.936 5.496 1.00 90.00 149 TYR A CA 1
ATOM 1184 C C . TYR A 1 149 ? 4.313 2.788 6.985 1.00 90.00 149 TYR A C 1
ATOM 1186 O O . TYR A 1 149 ? 4.330 3.781 7.730 1.00 90.00 149 TYR A O 1
ATOM 1194 N N . PRO A 1 150 ? 4.565 1.559 7.472 1.00 85.69 150 PRO A N 1
ATOM 1195 C CA . PRO A 1 150 ? 4.689 1.328 8.897 1.00 85.69 150 PRO A CA 1
ATOM 1196 C C . PRO A 1 150 ? 5.974 1.970 9.436 1.00 85.69 150 PRO A C 1
ATOM 1198 O O . PRO A 1 150 ? 7.052 1.763 8.877 1.00 85.69 150 PRO A O 1
ATOM 1201 N N . PRO A 1 151 ? 5.916 2.680 10.575 1.00 90.31 151 PRO A N 1
ATOM 1202 C CA . PRO A 1 151 ? 7.097 3.282 11.167 1.00 90.31 151 PRO A CA 1
ATOM 1203 C C . PRO A 1 151 ? 7.984 2.168 11.731 1.00 90.31 151 PRO A C 1
ATOM 1205 O O . PRO A 1 151 ? 7.626 1.489 12.699 1.00 90.31 151 PRO A O 1
ATOM 1208 N N . GLN A 1 152 ? 9.151 1.959 11.119 1.00 89.19 152 GLN A N 1
ATOM 1209 C CA . GLN A 1 152 ? 10.021 0.805 11.384 1.00 89.19 152 GLN A CA 1
ATOM 1210 C C . GLN A 1 152 ? 10.592 0.833 12.804 1.00 89.19 152 GLN A C 1
ATOM 1212 O O . GLN A 1 152 ? 10.862 -0.212 13.391 1.00 89.19 152 GLN A O 1
ATOM 1217 N N . ARG A 1 153 ? 10.755 2.041 13.355 1.00 92.81 153 ARG A N 1
ATOM 1218 C CA . ARG A 1 153 ? 11.476 2.307 14.608 1.00 92.81 153 ARG A CA 1
ATOM 1219 C C . ARG A 1 153 ? 10.567 2.760 15.744 1.00 92.81 153 ARG A C 1
ATOM 1221 O O . ARG A 1 153 ? 11.048 3.041 16.832 1.00 92.81 153 ARG A O 1
ATOM 1228 N N . TRP A 1 154 ? 9.266 2.893 15.510 1.00 94.44 154 TRP A N 1
ATOM 1229 C CA . TRP A 1 154 ? 8.337 3.302 16.560 1.00 94.44 154 TRP A CA 1
ATOM 1230 C C . TRP A 1 154 ? 7.827 2.112 17.356 1.00 94.44 154 TRP A C 1
ATOM 1232 O O . TRP A 1 154 ? 7.686 1.001 16.838 1.00 94.44 154 TRP A O 1
ATOM 1242 N N . ASN A 1 155 ? 7.433 2.378 18.604 1.00 95.31 155 ASN A N 1
ATOM 1243 C CA . ASN A 1 155 ? 6.547 1.463 19.306 1.00 95.31 155 ASN A CA 1
ATOM 1244 C C . ASN A 1 155 ? 5.277 1.261 18.465 1.00 95.31 155 ASN A C 1
ATOM 1246 O O . ASN A 1 155 ? 4.687 2.225 17.975 1.00 95.31 155 ASN A O 1
ATOM 1250 N N . ARG A 1 156 ? 4.833 0.009 18.309 1.00 95.56 156 ARG A N 1
ATOM 1251 C CA . ARG A 1 156 ? 3.661 -0.318 17.480 1.00 95.56 156 ARG A CA 1
ATOM 1252 C C . ARG A 1 156 ? 2.366 0.299 18.011 1.00 95.56 156 ARG A C 1
ATOM 1254 O O . ARG A 1 156 ? 1.411 0.399 17.255 1.00 95.56 156 ARG A O 1
ATOM 1261 N N . ARG A 1 157 ? 2.359 0.741 19.273 1.00 96.81 157 ARG A N 1
ATOM 1262 C CA . ARG A 1 157 ? 1.257 1.462 19.915 1.00 96.81 157 ARG A CA 1
ATOM 1263 C C . ARG A 1 157 ? 1.356 2.987 19.817 1.00 96.81 157 ARG A C 1
ATOM 1265 O O . ARG A 1 157 ? 0.572 3.661 20.452 1.00 96.81 157 ARG A O 1
ATOM 1272 N N . ARG A 1 158 ? 2.319 3.553 19.083 1.00 96.06 158 ARG A N 1
ATOM 1273 C CA . ARG A 1 158 ? 2.487 5.017 19.005 1.00 96.06 158 ARG A CA 1
ATOM 1274 C C . ARG A 1 158 ? 1.468 5.705 18.085 1.00 96.06 158 ARG A C 1
ATOM 1276 O O . ARG A 1 158 ? 1.298 6.913 18.147 1.00 96.06 158 ARG A O 1
ATOM 1283 N N . TRP A 1 159 ? 0.824 4.950 17.204 1.00 96.56 159 TRP A N 1
ATOM 1284 C CA . TRP A 1 159 ? -0.026 5.494 16.152 1.00 96.56 159 TRP A CA 1
ATOM 1285 C C . TRP A 1 159 ? -1.326 4.711 16.035 1.00 96.56 159 TRP A C 1
ATOM 1287 O O . TRP A 1 159 ? -1.371 3.526 16.358 1.00 96.56 159 TRP A O 1
ATOM 1297 N N . PHE A 1 160 ? -2.373 5.364 15.544 1.00 97.06 160 PHE A N 1
ATOM 1298 C CA . PHE A 1 160 ? -3.661 4.746 15.271 1.00 97.06 160 PHE A CA 1
ATOM 1299 C C . PHE A 1 160 ? -4.225 5.328 13.981 1.00 97.06 160 PHE A C 1
ATOM 1301 O O . PHE A 1 160 ? -4.447 6.532 13.902 1.00 97.06 160 PHE A O 1
ATOM 1308 N N . LEU A 1 161 ? -4.394 4.476 12.973 1.00 95.69 161 LEU A N 1
ATOM 1309 C CA . LEU A 1 161 ? -5.028 4.825 11.707 1.00 95.69 161 LEU A CA 1
ATOM 1310 C C . LEU A 1 161 ? -5.606 3.543 11.091 1.00 95.69 161 LEU A C 1
ATOM 1312 O O . LEU A 1 161 ? -4.849 2.787 10.478 1.00 95.69 161 LEU A O 1
ATOM 1316 N N . PRO A 1 162 ? -6.892 3.225 11.319 1.00 96.25 162 PRO A N 1
ATOM 1317 C CA . PRO A 1 162 ? -7.609 2.254 10.498 1.00 96.25 162 PRO A CA 1
ATOM 1318 C C . PRO A 1 162 ? -7.885 2.844 9.103 1.00 96.25 162 PRO A C 1
ATOM 1320 O O . PRO A 1 162 ? -7.954 4.061 8.946 1.00 96.25 162 PRO A O 1
ATOM 1323 N N . TYR A 1 163 ? -7.973 1.986 8.084 1.00 95.25 163 TYR A N 1
ATOM 1324 C CA . TYR A 1 163 ? -8.161 2.395 6.681 1.00 95.25 163 TYR A CA 1
ATOM 1325 C C . TYR A 1 163 ? -8.906 1.332 5.850 1.00 95.25 163 TYR A C 1
ATOM 1327 O O . TYR A 1 163 ? -8.616 1.112 4.673 1.00 95.25 163 TYR A O 1
ATOM 1335 N N . THR A 1 164 ? -9.854 0.627 6.474 1.00 96.50 164 THR A N 1
ATOM 1336 C CA . THR A 1 164 ? -10.593 -0.478 5.845 1.00 96.50 164 THR A CA 1
ATOM 1337 C C . THR A 1 164 ? -11.522 -0.001 4.737 1.00 96.50 164 THR A C 1
ATOM 1339 O O . THR A 1 164 ? -11.606 -0.652 3.696 1.00 96.50 164 THR A O 1
ATOM 1342 N N . HIS A 1 165 ? -12.180 1.149 4.908 1.00 94.62 165 HIS A N 1
ATOM 1343 C CA . HIS A 1 165 ? -13.084 1.677 3.889 1.00 94.62 165 HIS A CA 1
ATOM 1344 C C . HIS A 1 165 ? -12.308 2.110 2.635 1.00 94.62 165 HIS A C 1
ATOM 1346 O O . HIS A 1 165 ? -12.721 1.805 1.510 1.00 94.62 165 HIS A O 1
ATOM 1352 N N . ARG A 1 166 ? -11.143 2.752 2.807 1.00 93.06 166 ARG A N 1
ATOM 1353 C CA . ARG A 1 166 ? -10.221 3.080 1.704 1.00 93.06 166 ARG A CA 1
ATOM 1354 C C . ARG A 1 166 ? -9.741 1.830 0.969 1.00 93.06 166 ARG A C 1
ATOM 1356 O O . ARG A 1 166 ? -9.784 1.821 -0.261 1.00 93.06 166 ARG A O 1
ATOM 1363 N N . THR A 1 167 ? -9.334 0.792 1.700 1.00 95.12 167 THR A N 1
ATOM 1364 C CA . THR A 1 167 ? -8.928 -0.499 1.123 1.00 95.12 167 THR A CA 1
ATOM 1365 C C . THR A 1 167 ? -10.067 -1.125 0.314 1.00 95.12 167 THR A C 1
ATOM 1367 O O . THR A 1 167 ? -9.894 -1.404 -0.870 1.00 95.12 167 THR A O 1
ATOM 1370 N N . GLY A 1 168 ? -11.254 -1.290 0.908 1.00 96.56 168 GLY A N 1
ATOM 1371 C CA . GLY A 1 168 ? -12.409 -1.908 0.244 1.00 96.56 168 GLY A CA 1
ATOM 1372 C C . GLY A 1 168 ? -12.833 -1.163 -1.022 1.00 96.56 168 GLY A C 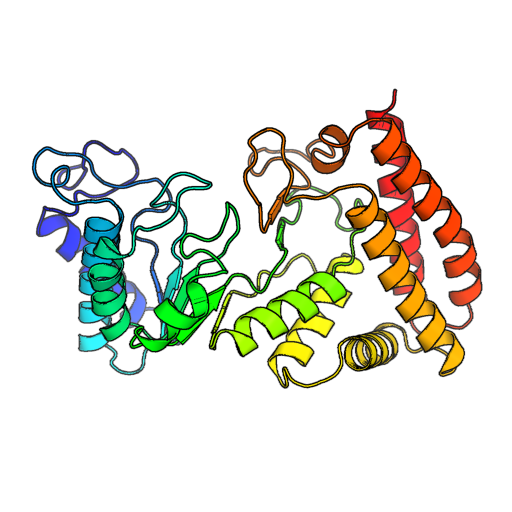1
ATOM 1373 O O . GLY A 1 168 ? -12.884 -1.752 -2.103 1.00 96.56 168 GLY A O 1
ATOM 1374 N N . SER A 1 169 ? -13.006 0.159 -0.912 1.00 95.12 169 SER A N 1
ATOM 1375 C CA . SER A 1 169 ? -13.362 1.034 -2.038 1.00 95.12 169 SER A CA 1
ATOM 1376 C C . SER A 1 169 ? -12.348 0.974 -3.180 1.00 95.12 169 SER A C 1
ATOM 1378 O O . SER A 1 169 ? -12.705 1.100 -4.353 1.00 95.12 169 SER A O 1
ATOM 1380 N N . HIS A 1 170 ? -11.058 0.863 -2.856 1.00 94.50 170 HIS A N 1
ATOM 1381 C CA . HIS A 1 170 ? -10.010 0.772 -3.866 1.00 94.50 170 HIS A CA 1
ATOM 1382 C C . HIS A 1 170 ? -10.062 -0.566 -4.600 1.00 94.50 170 HIS A C 1
ATOM 1384 O O . HIS A 1 170 ? -10.043 -0.589 -5.831 1.00 94.50 170 HIS A O 1
ATOM 1390 N N . LEU A 1 171 ? -10.152 -1.669 -3.855 1.00 96.81 171 LEU A N 1
ATOM 1391 C CA . LEU A 1 171 ? -10.197 -3.012 -4.426 1.00 96.81 171 LEU A CA 1
ATOM 1392 C C . LEU A 1 171 ? -11.403 -3.185 -5.361 1.00 96.81 171 LEU A C 1
ATOM 1394 O O . LEU A 1 171 ? -11.252 -3.727 -6.454 1.00 96.81 171 LEU A O 1
ATOM 1398 N N . GLU A 1 172 ? -12.571 -2.656 -4.989 1.00 97.38 172 GLU A N 1
ATOM 1399 C CA . GLU A 1 172 ? -13.771 -2.656 -5.840 1.00 97.38 172 GLU A CA 1
ATOM 1400 C C . GLU A 1 172 ? -13.541 -1.903 -7.154 1.00 97.38 172 GLU A C 1
ATOM 1402 O O . GLU A 1 172 ? -13.840 -2.413 -8.237 1.00 97.38 172 GLU A O 1
ATOM 1407 N N . LYS A 1 173 ? -12.957 -0.699 -7.083 1.00 95.62 173 LYS A N 1
ATOM 1408 C CA . LYS A 1 173 ? -12.641 0.111 -8.270 1.00 95.62 173 LYS A CA 1
ATOM 1409 C C . LYS A 1 173 ? -11.632 -0.585 -9.175 1.00 95.62 173 LYS A C 1
ATOM 1411 O O . LYS A 1 173 ? -11.834 -0.617 -10.390 1.00 95.62 173 LYS A O 1
ATOM 1416 N N . LEU A 1 174 ? -10.576 -1.161 -8.599 1.00 96.06 174 LEU A N 1
ATOM 1417 C CA . LEU A 1 174 ? -9.571 -1.925 -9.335 1.00 96.06 174 LEU A CA 1
ATOM 1418 C C . LEU A 1 174 ? -10.220 -3.116 -10.050 1.00 96.06 174 LEU A C 1
ATOM 1420 O O . LEU A 1 174 ? -10.030 -3.296 -11.255 1.00 96.06 174 LEU A O 1
ATOM 1424 N N . TYR A 1 175 ? -11.038 -3.891 -9.341 1.00 97.56 175 TYR A N 1
ATOM 1425 C CA . TYR A 1 175 ? -11.721 -5.047 -9.910 1.00 97.56 175 TYR A CA 1
ATOM 1426 C C . TYR A 1 175 ? -12.698 -4.660 -11.031 1.00 97.56 175 TYR A C 1
ATOM 1428 O O . TYR A 1 175 ? -12.687 -5.288 -12.097 1.00 97.56 175 TYR A O 1
ATOM 1436 N N . ALA A 1 176 ? -13.462 -3.577 -10.848 1.00 97.06 176 ALA A N 1
ATOM 1437 C CA . ALA A 1 176 ? -14.384 -3.013 -11.839 1.00 97.06 176 ALA A CA 1
ATOM 1438 C C . ALA A 1 176 ? -13.680 -2.397 -13.068 1.00 97.06 176 ALA A C 1
ATOM 1440 O O . ALA A 1 176 ? -14.278 -2.269 -14.148 1.00 97.06 176 ALA A O 1
ATOM 1441 N N . ALA A 1 177 ? -12.411 -2.003 -12.933 1.00 96.88 177 ALA A N 1
ATOM 1442 C CA . ALA A 1 177 ? -11.556 -1.609 -14.052 1.00 96.88 177 ALA A CA 1
ATOM 1443 C C . ALA A 1 177 ? -10.999 -2.819 -14.826 1.00 96.88 177 ALA A C 1
ATOM 1445 O O . ALA A 1 177 ? -10.571 -2.658 -15.967 1.00 96.88 177 ALA A O 1
ATOM 1446 N N . GLY A 1 178 ? -11.065 -4.023 -14.248 1.00 97.56 178 GLY A N 1
ATOM 1447 C CA . GLY A 1 178 ? -10.540 -5.266 -14.818 1.00 97.56 178 GLY A CA 1
ATOM 1448 C C . GLY A 1 178 ? -9.275 -5.785 -14.129 1.00 97.56 178 GLY A C 1
ATOM 1449 O O . GLY A 1 178 ? -8.726 -6.786 -14.576 1.00 97.56 178 GLY A O 1
ATOM 1450 N N . GLY A 1 179 ? -8.805 -5.136 -13.060 1.00 97.44 179 GLY A N 1
ATOM 1451 C CA . GLY A 1 179 ? -7.639 -5.579 -12.298 1.00 97.44 179 GLY A CA 1
ATOM 1452 C C . GLY A 1 179 ? -7.883 -6.921 -11.607 1.00 97.44 179 GLY A C 1
ATOM 1453 O O . GLY A 1 179 ? -8.992 -7.202 -11.148 1.00 97.44 179 GLY A O 1
ATOM 1454 N N . ARG A 1 180 ? -6.858 -7.773 -11.572 1.00 97.00 180 ARG A N 1
ATOM 1455 C CA . ARG A 1 180 ? -6.920 -9.158 -11.061 1.00 97.00 180 ARG A CA 1
ATOM 1456 C C . ARG A 1 180 ? -5.707 -9.542 -10.210 1.00 97.00 180 ARG A C 1
ATOM 1458 O O . ARG A 1 180 ? -5.518 -10.715 -9.914 1.00 97.00 180 ARG A O 1
ATOM 1465 N N . ALA A 1 181 ? -4.895 -8.565 -9.822 1.00 96.50 181 ALA A N 1
ATOM 1466 C CA . ALA A 1 181 ? -3.731 -8.761 -8.973 1.00 96.50 181 ALA A CA 1
ATOM 1467 C C . ALA A 1 181 ? -3.644 -7.655 -7.919 1.00 96.50 181 ALA A C 1
ATOM 1469 O O . ALA A 1 181 ? -4.105 -6.535 -8.148 1.00 96.50 181 ALA A O 1
ATOM 1470 N N . VAL A 1 182 ? -3.052 -7.969 -6.769 1.00 95.38 182 VAL A N 1
ATOM 1471 C CA . VAL A 1 182 ? -2.827 -7.013 -5.684 1.00 95.38 182 VAL A CA 1
ATOM 1472 C C . VAL A 1 182 ? -1.506 -7.333 -4.997 1.00 95.38 182 VAL A C 1
ATOM 1474 O O . VAL A 1 182 ? -1.313 -8.449 -4.521 1.00 95.38 182 VAL A O 1
ATOM 1477 N N . GLU A 1 183 ? -0.623 -6.344 -4.901 1.00 93.56 183 GLU A N 1
ATOM 1478 C CA . GLU A 1 183 ? 0.527 -6.386 -3.998 1.00 93.56 183 GLU A CA 1
ATOM 1479 C C . GLU A 1 183 ? 0.094 -5.807 -2.648 1.00 93.56 183 GLU A C 1
ATOM 1481 O O . GLU A 1 183 ? 0.071 -4.597 -2.444 1.00 93.56 183 GLU A O 1
ATOM 1486 N N . TYR A 1 184 ? -0.358 -6.669 -1.739 1.00 92.25 184 TYR A N 1
ATOM 1487 C CA . TYR A 1 184 ? -0.977 -6.216 -0.496 1.00 92.25 184 TYR A CA 1
ATOM 1488 C C . TYR A 1 184 ? 0.073 -5.912 0.579 1.00 92.25 184 TYR A C 1
ATOM 1490 O O . TYR A 1 184 ? 0.581 -6.820 1.243 1.00 92.25 184 TYR A O 1
ATOM 1498 N N . TYR A 1 185 ? 0.387 -4.631 0.785 1.00 88.94 185 TYR A N 1
ATOM 1499 C CA . TYR A 1 185 ? 1.367 -4.223 1.790 1.00 88.94 185 TYR A CA 1
ATOM 1500 C C . TYR A 1 185 ? 0.839 -4.410 3.213 1.00 88.94 185 TYR A C 1
ATOM 1502 O O . TYR A 1 185 ? -0.139 -3.794 3.640 1.00 88.94 185 TYR A O 1
ATOM 1510 N N . MET A 1 186 ? 1.537 -5.241 3.983 1.00 89.00 186 MET A N 1
ATOM 1511 C CA . MET A 1 186 ? 1.215 -5.501 5.382 1.00 89.00 186 MET A CA 1
ATOM 1512 C C . MET A 1 186 ? 2.089 -4.672 6.323 1.00 89.00 186 MET A C 1
ATOM 1514 O O . MET A 1 186 ? 3.242 -4.347 6.040 1.00 89.00 186 MET A O 1
ATOM 1518 N N . GLY A 1 187 ? 1.532 -4.351 7.487 1.00 90.12 187 GLY A N 1
ATOM 1519 C CA . GLY A 1 187 ? 2.249 -3.695 8.572 1.00 90.12 187 GLY A CA 1
ATOM 1520 C C . GLY A 1 187 ? 2.411 -4.596 9.802 1.00 90.12 187 GLY A C 1
ATOM 1521 O O . GLY A 1 187 ? 2.037 -5.768 9.800 1.00 90.12 187 GLY A O 1
ATOM 1522 N N . PRO A 1 188 ? 2.909 -4.042 10.918 1.00 93.75 188 PRO A N 1
ATOM 1523 C CA . PRO A 1 188 ? 2.996 -4.756 12.183 1.00 93.75 188 PRO A CA 1
ATOM 1524 C C . PRO A 1 188 ? 1.595 -5.007 12.764 1.00 93.75 188 PRO A C 1
ATOM 1526 O O . PRO A 1 188 ? 1.000 -4.102 13.348 1.00 93.75 188 PRO A O 1
ATOM 1529 N N . ALA A 1 189 ? 1.110 -6.250 12.694 1.00 94.44 189 ALA A N 1
ATOM 1530 C CA . ALA A 1 189 ? -0.213 -6.666 13.185 1.00 94.44 189 ALA A CA 1
ATOM 1531 C C . ALA A 1 189 ? -0.440 -6.463 14.699 1.00 94.44 189 ALA A C 1
ATOM 1533 O O . ALA A 1 189 ? -1.541 -6.647 15.200 1.00 94.44 189 ALA A O 1
ATOM 1534 N N . TYR A 1 190 ? 0.580 -6.055 15.462 1.00 95.81 190 TYR A N 1
ATOM 1535 C CA . TYR A 1 190 ? 0.359 -5.608 16.837 1.00 95.81 190 TYR A CA 1
ATOM 1536 C C . TYR A 1 190 ? -0.354 -4.246 16.902 1.00 95.81 190 TYR A C 1
ATOM 1538 O O . TYR A 1 190 ? -0.991 -3.949 17.910 1.00 95.81 190 TYR A O 1
ATOM 1546 N N . ASN A 1 191 ? -0.263 -3.407 15.866 1.00 97.75 191 ASN A N 1
ATOM 1547 C CA . ASN A 1 191 ? -1.047 -2.176 15.785 1.00 97.75 191 ASN A CA 1
ATOM 1548 C C . ASN A 1 191 ? -2.508 -2.511 15.420 1.00 97.75 191 ASN A C 1
ATOM 1550 O O . ASN A 1 191 ? -2.717 -3.189 14.416 1.00 97.75 191 ASN A O 1
ATOM 1554 N N . PRO A 1 192 ? -3.515 -2.036 16.175 1.00 97.44 192 PRO A N 1
ATOM 1555 C CA . PRO A 1 192 ? -4.904 -2.448 15.966 1.00 97.44 192 PRO A CA 1
ATOM 1556 C C . PRO A 1 192 ? -5.497 -1.980 14.629 1.00 97.44 192 PRO A C 1
ATOM 1558 O O . PRO A 1 192 ? -6.299 -2.707 14.053 1.00 97.44 192 PRO A O 1
ATOM 1561 N N . GLY A 1 193 ? -5.090 -0.818 14.098 1.00 96.38 193 GLY A N 1
ATOM 1562 C CA . GLY A 1 193 ? -5.541 -0.366 12.773 1.00 96.38 193 GLY A CA 1
ATOM 1563 C C . GLY A 1 193 ? -4.993 -1.249 11.648 1.00 96.38 193 GLY A C 1
ATOM 1564 O O . GLY A 1 193 ? -5.703 -1.580 10.703 1.00 96.38 193 GLY A O 1
ATOM 1565 N N . VAL A 1 194 ? -3.746 -1.706 11.796 1.00 96.19 194 VAL A N 1
ATOM 1566 C CA . VAL A 1 194 ? -3.111 -2.643 10.857 1.00 96.19 194 VAL A CA 1
ATOM 1567 C C . VAL A 1 194 ? -3.706 -4.042 10.959 1.00 96.19 194 VAL A C 1
ATOM 1569 O O . VAL A 1 194 ? -3.991 -4.645 9.931 1.00 96.19 194 VAL A O 1
ATOM 1572 N N . GLU A 1 195 ? -3.888 -4.563 12.175 1.00 97.56 195 GLU A N 1
ATOM 1573 C CA . GLU A 1 195 ? -4.492 -5.881 12.413 1.00 97.56 195 GLU A CA 1
ATOM 1574 C C . GLU A 1 195 ? -5.871 -5.972 11.752 1.00 97.56 195 GLU A C 1
ATOM 1576 O O . GLU A 1 195 ? -6.146 -6.920 11.013 1.00 97.56 195 GLU A O 1
ATOM 1581 N N . LEU A 1 196 ? -6.694 -4.938 11.965 1.00 97.88 196 LEU A N 1
ATOM 1582 C CA . LEU A 1 196 ? -8.009 -4.802 11.352 1.00 97.88 196 LEU A CA 1
ATOM 1583 C C . LEU A 1 196 ? -7.910 -4.789 9.822 1.00 97.88 196 LEU A C 1
ATOM 1585 O O . LEU A 1 196 ? -8.593 -5.570 9.165 1.00 97.88 196 LEU A O 1
ATOM 1589 N N . ASN A 1 197 ? -7.034 -3.952 9.254 1.00 97.00 197 ASN A N 1
ATOM 1590 C CA . ASN A 1 197 ? -6.913 -3.825 7.804 1.00 97.00 197 ASN A CA 1
ATOM 1591 C C . ASN A 1 197 ? -6.373 -5.099 7.130 1.00 97.00 197 ASN A C 1
ATOM 1593 O O . ASN A 1 197 ? -6.811 -5.441 6.036 1.00 97.00 197 ASN A O 1
ATOM 1597 N N . ILE A 1 198 ? -5.465 -5.845 7.769 1.00 96.50 198 ILE A N 1
ATOM 1598 C CA . ILE A 1 198 ? -5.002 -7.143 7.248 1.00 96.50 198 ILE A CA 1
ATOM 1599 C C . ILE A 1 198 ? -6.161 -8.146 7.223 1.00 96.50 198 ILE A C 1
ATOM 1601 O O . ILE A 1 198 ? -6.407 -8.779 6.197 1.00 96.50 198 ILE A O 1
ATOM 1605 N N . ALA A 1 199 ? -6.895 -8.270 8.333 1.00 97.69 199 ALA A N 1
ATOM 1606 C CA . ALA A 1 199 ? -8.013 -9.202 8.440 1.00 97.69 199 ALA A CA 1
ATOM 1607 C C . ALA A 1 199 ? -9.166 -8.857 7.480 1.00 97.69 199 ALA A C 1
ATOM 1609 O O . ALA A 1 199 ? -9.800 -9.767 6.938 1.00 97.69 199 ALA A O 1
ATOM 1610 N N . PHE A 1 200 ? -9.414 -7.563 7.267 1.00 98.19 200 PHE A N 1
ATOM 1611 C CA . PHE A 1 200 ? -10.386 -7.036 6.314 1.00 98.19 200 PHE A CA 1
ATOM 1612 C C . PHE A 1 200 ? -9.964 -7.304 4.869 1.00 98.19 200 PHE A C 1
ATOM 1614 O O . PHE A 1 200 ? -10.700 -7.945 4.120 1.00 98.19 200 PHE A O 1
ATOM 1621 N N . GLY A 1 201 ? -8.765 -6.861 4.479 1.00 96.81 201 GLY A N 1
ATOM 1622 C CA . GLY A 1 201 ? -8.297 -6.978 3.100 1.00 96.81 201 GLY A CA 1
ATOM 1623 C C . GLY A 1 201 ? -8.184 -8.424 2.649 1.00 96.81 201 GLY A C 1
ATOM 1624 O O . GLY A 1 201 ? -8.621 -8.745 1.552 1.00 96.81 201 GLY A O 1
ATOM 1625 N N . GLY A 1 202 ? -7.706 -9.323 3.518 1.00 96.25 202 GLY A N 1
ATOM 1626 C CA . GLY A 1 202 ? -7.673 -10.755 3.218 1.00 96.25 202 GLY A CA 1
ATOM 1627 C C . GLY A 1 202 ? -9.052 -11.315 2.854 1.00 96.25 202 GLY A C 1
ATOM 1628 O O . GLY A 1 202 ? -9.182 -12.015 1.856 1.00 96.25 202 GLY A O 1
ATOM 1629 N N . ARG A 1 203 ? -10.100 -10.944 3.601 1.00 97.94 203 ARG A N 1
ATOM 1630 C CA . ARG A 1 203 ? -11.484 -11.359 3.310 1.00 97.94 203 ARG A CA 1
ATOM 1631 C C . ARG A 1 203 ? -12.024 -10.737 2.029 1.00 97.94 203 ARG A C 1
ATOM 1633 O O . ARG A 1 203 ? -12.634 -11.445 1.234 1.00 97.94 203 ARG A O 1
ATOM 1640 N N . LYS A 1 204 ? -11.774 -9.443 1.813 1.00 97.88 204 LYS A N 1
ATOM 1641 C CA . LYS A 1 204 ? -12.192 -8.731 0.596 1.00 97.88 204 LYS A CA 1
ATOM 1642 C C . LYS A 1 204 ? -11.522 -9.294 -0.662 1.00 97.88 204 LYS A C 1
ATOM 1644 O O . LYS A 1 204 ? -12.130 -9.308 -1.723 1.00 97.88 204 LYS A O 1
ATOM 1649 N N . LEU A 1 205 ? -10.288 -9.788 -0.552 1.00 96.88 205 LEU A N 1
ATOM 1650 C CA . LEU A 1 205 ? -9.582 -10.455 -1.651 1.00 96.88 205 LEU A CA 1
ATOM 1651 C C . LEU A 1 205 ? -10.116 -11.868 -1.942 1.00 96.88 205 LEU A C 1
ATOM 1653 O O . LEU A 1 205 ? -9.960 -12.338 -3.066 1.00 96.88 205 LEU A O 1
ATOM 1657 N N . CYS A 1 206 ? -10.742 -12.542 -0.970 1.00 97.00 206 CYS A N 1
ATOM 1658 C CA . CYS A 1 206 ? -11.398 -13.835 -1.198 1.00 97.00 206 CYS A CA 1
ATOM 1659 C C . CYS A 1 206 ? -12.709 -13.698 -1.979 1.00 97.00 206 CYS A C 1
ATOM 1661 O O . CYS A 1 206 ? -13.043 -14.589 -2.756 1.00 97.00 206 CYS A O 1
ATOM 1663 N N . ASP A 1 207 ? -13.444 -12.609 -1.762 1.00 97.44 207 ASP A N 1
ATOM 1664 C CA . ASP A 1 207 ? -14.670 -12.297 -2.488 1.00 97.44 207 ASP A CA 1
ATOM 1665 C C . ASP A 1 207 ? -14.868 -10.778 -2.531 1.00 97.44 207 ASP A C 1
ATOM 1667 O O . ASP A 1 207 ? -15.200 -10.133 -1.531 1.00 97.44 207 ASP A O 1
ATOM 1671 N N . ILE A 1 208 ? -14.616 -10.213 -3.711 1.00 97.44 208 ILE A N 1
ATOM 1672 C CA . ILE A 1 208 ? -14.612 -8.770 -3.929 1.00 97.44 208 ILE A CA 1
ATOM 1673 C C . ILE A 1 208 ? -16.014 -8.165 -3.941 1.00 97.44 208 ILE A C 1
ATOM 1675 O O . ILE A 1 208 ? -16.156 -6.977 -3.654 1.00 97.44 208 ILE A O 1
ATOM 1679 N N . ASP A 1 209 ? -17.042 -8.960 -4.233 1.00 97.38 209 ASP A N 1
ATOM 1680 C CA . ASP A 1 209 ? -18.418 -8.475 -4.350 1.00 97.38 209 ASP A CA 1
ATOM 1681 C C . ASP A 1 209 ? -19.109 -8.379 -2.978 1.00 97.38 209 ASP A C 1
ATOM 1683 O O . ASP A 1 209 ? -20.167 -7.761 -2.855 1.00 97.38 209 ASP A O 1
ATOM 1687 N N . ARG A 1 210 ? -18.492 -8.930 -1.921 1.00 97.94 210 ARG A N 1
ATOM 1688 C CA . ARG A 1 210 ? -18.968 -8.784 -0.539 1.00 97.94 210 ARG A CA 1
ATOM 1689 C C . ARG A 1 210 ? -18.979 -7.329 -0.099 1.00 97.94 210 ARG A C 1
ATOM 1691 O O . ARG A 1 210 ? -18.008 -6.598 -0.299 1.00 97.94 210 ARG A O 1
ATOM 1698 N N . ASP A 1 211 ? -20.036 -6.947 0.603 1.00 98.12 211 ASP A N 1
ATOM 1699 C CA . ASP A 1 211 ? -20.155 -5.619 1.184 1.00 98.12 211 ASP A CA 1
ATOM 1700 C C . ASP A 1 211 ? -19.038 -5.335 2.213 1.00 98.12 211 ASP A C 1
ATOM 1702 O O . ASP A 1 211 ? -18.648 -6.190 3.018 1.00 98.12 211 ASP A O 1
ATOM 1706 N N . ASN A 1 212 ? -18.496 -4.114 2.168 1.00 98.00 212 ASN A N 1
ATOM 1707 C CA . ASN A 1 212 ? -17.394 -3.710 3.042 1.00 98.00 212 ASN A CA 1
ATOM 1708 C C . ASN A 1 212 ? -17.829 -3.659 4.512 1.00 98.00 212 ASN A C 1
ATOM 1710 O O . ASN A 1 212 ? -17.050 -4.025 5.394 1.00 98.00 212 ASN A O 1
ATOM 1714 N N . ARG A 1 213 ? -19.060 -3.231 4.800 1.00 98.12 213 ARG A N 1
ATOM 1715 C CA . ARG A 1 213 ? -19.564 -3.167 6.171 1.00 98.12 213 ARG A CA 1
ATOM 1716 C C . ARG A 1 213 ? -19.733 -4.568 6.751 1.00 98.12 213 ARG A C 1
ATOM 1718 O O . ARG A 1 213 ? -19.305 -4.795 7.883 1.00 98.12 213 ARG A O 1
ATOM 1725 N N . ASP A 1 214 ? -20.257 -5.509 5.974 1.00 98.56 214 ASP A N 1
ATOM 1726 C CA . ASP A 1 214 ? -20.396 -6.908 6.396 1.00 98.56 214 ASP A CA 1
ATOM 1727 C C . ASP A 1 214 ? -19.037 -7.553 6.710 1.00 98.56 214 ASP A C 1
ATOM 1729 O O . ASP A 1 214 ? -18.880 -8.223 7.733 1.00 98.56 214 ASP A O 1
ATOM 1733 N N . ILE A 1 215 ? -18.017 -7.314 5.874 1.00 98.75 215 ILE A N 1
ATOM 1734 C CA . ILE A 1 215 ? -16.652 -7.794 6.147 1.00 98.75 215 ILE A CA 1
ATOM 1735 C C . ILE A 1 215 ? -16.101 -7.163 7.429 1.00 98.75 215 ILE A C 1
ATOM 1737 O O . ILE A 1 215 ? -15.496 -7.862 8.244 1.00 98.75 215 ILE A O 1
ATOM 1741 N N . LEU A 1 216 ? -16.281 -5.853 7.624 1.00 98.81 216 LEU A N 1
ATOM 1742 C CA . LEU A 1 216 ? -15.792 -5.172 8.822 1.00 98.81 216 LEU A CA 1
ATOM 1743 C C . LEU A 1 216 ? -16.448 -5.729 10.093 1.00 98.81 216 LEU A C 1
ATOM 1745 O O . LEU A 1 216 ? -15.744 -5.964 11.076 1.00 98.81 216 LEU A O 1
ATOM 1749 N N . LEU A 1 217 ? -17.759 -5.982 10.070 1.00 98.75 217 LEU A N 1
ATOM 1750 C CA . LEU A 1 217 ? -18.477 -6.611 11.181 1.00 98.75 217 LEU A CA 1
ATOM 1751 C C . LEU A 1 217 ? -17.913 -8.003 11.492 1.00 98.75 217 LEU A C 1
ATOM 1753 O O . LEU A 1 217 ? -17.561 -8.264 12.640 1.00 98.75 217 LEU A O 1
ATOM 1757 N N . GLU A 1 218 ? -17.709 -8.849 10.478 1.00 98.69 218 GLU A N 1
ATOM 1758 C CA . GLU A 1 218 ? -17.120 -10.187 10.650 1.00 98.69 218 GLU A CA 1
ATOM 1759 C C . GLU A 1 218 ? -15.705 -10.122 11.261 1.00 98.69 218 GLU A C 1
ATOM 1761 O O . GLU A 1 218 ? -15.337 -10.907 12.144 1.00 98.69 218 GLU A O 1
ATOM 1766 N N . VAL A 1 219 ? -14.888 -9.165 10.813 1.00 98.81 219 VAL A N 1
ATOM 1767 C CA . VAL A 1 219 ? -13.544 -8.932 11.360 1.00 98.81 219 VAL A CA 1
ATOM 1768 C C . VAL A 1 219 ? -13.624 -8.490 12.819 1.00 98.81 219 VAL A C 1
ATOM 1770 O O . VAL A 1 219 ? -12.865 -8.991 13.653 1.00 98.81 219 VAL A O 1
ATOM 1773 N N . VAL A 1 220 ? -14.534 -7.571 13.146 1.00 98.75 220 VAL A N 1
ATOM 1774 C CA . VAL A 1 220 ? -14.744 -7.093 14.515 1.00 98.75 220 VAL A CA 1
ATOM 1775 C C . VAL A 1 220 ? -15.202 -8.230 15.423 1.00 98.75 220 VAL A C 1
ATOM 1777 O O . VAL A 1 220 ? -14.645 -8.397 16.508 1.00 98.75 220 VAL A O 1
ATOM 1780 N N . GLU A 1 221 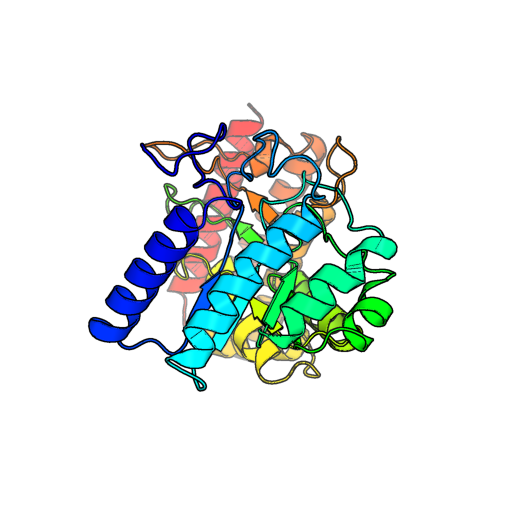? -16.143 -9.056 14.978 1.00 98.62 221 GLU A N 1
ATOM 1781 C CA . GLU A 1 221 ? -16.592 -10.237 15.713 1.00 98.62 221 GLU A CA 1
ATOM 1782 C C . GLU A 1 221 ? -15.438 -11.206 15.976 1.00 98.62 221 GLU A C 1
ATOM 1784 O O . GLU A 1 221 ? -15.191 -11.583 17.124 1.00 98.62 221 GLU A O 1
ATOM 1789 N N . THR A 1 222 ? -14.663 -11.519 14.936 1.00 98.50 222 THR A N 1
ATOM 1790 C CA . THR A 1 222 ? -13.521 -12.441 15.012 1.00 98.50 222 THR A CA 1
ATOM 1791 C C . THR A 1 222 ? -12.427 -11.933 15.954 1.00 98.50 222 THR A C 1
ATOM 1793 O O . THR A 1 222 ? -11.855 -12.694 16.736 1.00 98.50 222 THR A O 1
ATOM 1796 N N . LEU A 1 223 ? -12.080 -10.646 15.870 1.00 98.44 223 LEU A N 1
ATOM 1797 C CA . LEU A 1 223 ? -10.956 -10.089 16.621 1.00 98.44 223 LEU A CA 1
ATOM 1798 C C . LEU A 1 223 ? -11.351 -9.662 18.040 1.00 98.44 223 LEU A C 1
ATOM 1800 O O . LEU A 1 223 ? -10.541 -9.770 18.963 1.00 98.44 223 LEU A O 1
ATOM 1804 N N . TYR A 1 224 ? -12.561 -9.166 18.255 1.00 98.56 224 TYR A N 1
ATOM 1805 C CA . TYR A 1 224 ? -12.927 -8.539 19.524 1.00 98.56 224 TYR A CA 1
ATOM 1806 C C . TYR A 1 224 ? -13.900 -9.381 20.352 1.00 98.56 224 TYR A C 1
ATOM 1808 O O . TYR A 1 224 ? -13.908 -9.224 21.574 1.00 98.56 224 TYR A O 1
ATOM 1816 N N . ALA A 1 225 ? -14.625 -10.326 19.745 1.00 98.44 225 ALA A N 1
ATOM 1817 C CA . ALA A 1 225 ? -15.639 -11.145 20.414 1.00 98.44 225 ALA A CA 1
ATOM 1818 C C . ALA A 1 225 ? -16.629 -10.278 21.227 1.00 98.44 225 ALA A C 1
ATOM 1820 O O . ALA A 1 225 ? -16.638 -10.343 22.462 1.00 98.44 225 ALA A O 1
ATOM 1821 N N . PRO A 1 226 ? -17.397 -9.388 20.568 1.00 98.56 226 PRO A N 1
ATOM 1822 C CA . PRO A 1 226 ? -18.386 -8.553 21.241 1.00 98.56 226 PRO A CA 1
ATOM 1823 C C . PRO A 1 226 ? -19.458 -9.421 21.919 1.00 98.56 226 PRO A C 1
ATOM 1825 O O . PRO A 1 226 ? -19.814 -10.484 21.420 1.00 98.56 226 PRO A O 1
ATOM 1828 N N . ALA A 1 227 ? -19.990 -8.961 23.052 1.00 98.44 227 ALA A N 1
ATOM 1829 C CA . ALA A 1 227 ? -20.985 -9.696 23.839 1.00 98.44 227 ALA A CA 1
ATOM 1830 C C . ALA A 1 227 ? -22.325 -9.887 23.106 1.00 98.44 227 ALA A C 1
ATOM 1832 O O . ALA A 1 227 ? -23.080 -10.802 23.424 1.00 98.44 227 ALA A O 1
ATOM 1833 N N . ASP A 1 228 ? -22.623 -9.012 22.144 1.00 98.50 228 ASP A N 1
ATOM 1834 C CA . ASP A 1 228 ? -23.816 -9.043 21.305 1.00 98.50 228 ASP A CA 1
ATOM 1835 C C . ASP A 1 228 ? -23.598 -8.256 20.004 1.00 98.50 228 ASP A C 1
ATOM 1837 O O . ASP A 1 228 ? -22.657 -7.462 19.884 1.00 98.50 228 ASP A O 1
ATOM 1841 N N . ALA A 1 229 ? -24.511 -8.448 19.047 1.00 98.31 229 ALA A N 1
ATOM 1842 C CA . ALA A 1 229 ? -24.485 -7.792 17.739 1.00 98.31 229 ALA A CA 1
ATOM 1843 C C . ALA A 1 229 ? -24.418 -6.261 17.850 1.00 98.31 229 ALA A C 1
ATOM 1845 O O . ALA A 1 229 ? -23.646 -5.620 17.143 1.00 98.31 229 ALA A O 1
ATOM 1846 N N . LYS A 1 230 ? -25.148 -5.659 18.802 1.00 98.56 230 LYS A N 1
ATOM 1847 C CA . LYS A 1 230 ? -25.142 -4.201 18.990 1.00 98.56 230 LYS A CA 1
ATOM 1848 C C . LYS A 1 230 ? -23.767 -3.681 19.408 1.00 98.56 230 LYS A C 1
ATOM 1850 O O . LYS A 1 230 ? -23.346 -2.611 18.973 1.00 98.56 230 LYS A O 1
ATOM 1855 N N . THR A 1 231 ? -23.058 -4.424 20.252 1.00 98.62 231 THR A N 1
ATOM 1856 C CA . THR A 1 231 ? -21.680 -4.098 20.634 1.00 98.62 231 THR A CA 1
ATOM 1857 C C . THR A 1 231 ? -20.734 -4.228 19.439 1.00 98.62 231 THR A C 1
ATOM 1859 O O . THR A 1 231 ? -19.879 -3.362 19.258 1.00 98.62 231 THR A O 1
ATOM 1862 N N . GLY A 1 232 ? -20.920 -5.257 18.604 1.00 98.62 232 GLY A N 1
ATOM 1863 C CA . GLY A 1 232 ? -20.180 -5.430 17.351 1.00 98.62 232 GLY A CA 1
ATOM 1864 C C . GLY A 1 232 ? -20.379 -4.259 16.388 1.00 98.62 232 GLY A C 1
ATOM 1865 O O . GLY A 1 232 ? -19.402 -3.651 15.955 1.00 98.62 232 GLY A O 1
ATOM 1866 N N . GLU A 1 233 ? -21.631 -3.864 16.143 1.00 98.69 233 GLU A N 1
ATOM 1867 C CA . GLU A 1 233 ? -21.983 -2.710 15.305 1.00 98.69 233 GLU A CA 1
ATOM 1868 C C . GLU A 1 233 ? -21.323 -1.417 15.781 1.00 98.69 233 GLU A C 1
ATOM 1870 O O . GLU A 1 233 ? -20.720 -0.697 14.982 1.00 98.69 233 GLU A O 1
ATOM 1875 N N . ASN A 1 234 ? -21.420 -1.132 17.082 1.00 98.62 234 ASN A N 1
ATOM 1876 C CA . ASN A 1 234 ? -20.857 0.081 17.666 1.00 98.62 234 ASN A CA 1
ATOM 1877 C C . ASN A 1 234 ? -19.324 0.102 17.562 1.00 98.62 234 ASN A C 1
ATOM 1879 O O . ASN A 1 234 ? -18.738 1.163 17.358 1.00 98.62 234 ASN A O 1
ATOM 1883 N N . LEU A 1 235 ? -18.661 -1.051 17.697 1.00 98.62 235 LEU A N 1
ATOM 1884 C CA . LEU A 1 235 ? -17.208 -1.141 17.557 1.00 98.62 235 LEU A CA 1
ATOM 1885 C C . LEU A 1 235 ? -16.763 -1.018 16.092 1.00 98.62 235 LEU A C 1
ATOM 1887 O O . LEU A 1 235 ? -15.763 -0.364 15.808 1.00 98.62 235 LEU A O 1
ATOM 1891 N N . ALA A 1 236 ? -17.509 -1.595 15.154 1.00 98.75 236 ALA A N 1
ATOM 1892 C CA . ALA A 1 236 ? -17.250 -1.404 13.732 1.00 98.75 236 ALA A CA 1
ATOM 1893 C C . ALA A 1 236 ? -17.451 0.070 13.323 1.00 98.75 236 ALA A C 1
ATOM 1895 O O . ALA A 1 236 ? -16.593 0.644 12.657 1.00 98.75 236 ALA A O 1
ATOM 1896 N N . GLN A 1 237 ? -18.508 0.722 13.823 1.00 98.69 237 GLN A N 1
ATOM 1897 C CA . GLN A 1 237 ? -18.731 2.160 13.633 1.00 98.69 237 GLN A CA 1
ATOM 1898 C C . GLN A 1 237 ? -17.598 3.001 14.240 1.00 98.69 237 GLN A C 1
ATOM 1900 O O . GLN A 1 237 ? -17.144 3.960 13.627 1.00 98.69 237 GLN A O 1
ATOM 1905 N N . PHE A 1 238 ? -17.087 2.628 15.416 1.00 98.62 238 PHE A N 1
ATOM 1906 C CA . PHE A 1 238 ? -15.935 3.299 16.020 1.00 98.62 238 PHE A CA 1
ATOM 1907 C C . PHE A 1 238 ? -14.704 3.297 15.093 1.00 98.62 238 PHE A C 1
ATOM 1909 O O . PHE A 1 238 ? -14.001 4.305 15.010 1.00 98.62 238 PHE A O 1
ATOM 1916 N N . PHE A 1 239 ? -14.429 2.190 14.392 1.00 98.62 239 PHE A N 1
ATOM 1917 C CA . PHE A 1 239 ? -13.305 2.121 13.452 1.00 98.62 239 PHE A CA 1
ATOM 1918 C C . PHE A 1 239 ? -13.516 2.993 12.214 1.00 98.62 239 PHE A C 1
ATOM 1920 O O . PHE A 1 239 ? -12.577 3.671 11.802 1.00 98.62 239 PHE A O 1
ATOM 1927 N N . GLU A 1 240 ? -14.729 3.012 11.665 1.00 98.19 240 GLU A N 1
ATOM 1928 C CA . GLU A 1 240 ? -15.095 3.897 10.551 1.00 98.19 240 GLU A CA 1
ATOM 1929 C C . GLU A 1 240 ? -14.958 5.367 10.952 1.00 98.19 240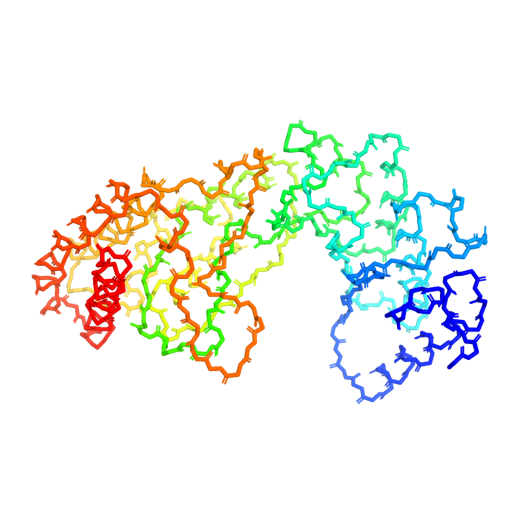 GLU A C 1
ATOM 1931 O O . GLU A 1 240 ? -14.298 6.135 10.260 1.00 98.19 240 GLU A O 1
ATOM 1936 N N . GLU A 1 241 ? -15.471 5.754 12.123 1.00 97.94 241 GLU A N 1
ATOM 1937 C CA . GLU A 1 241 ? -15.343 7.127 12.620 1.00 97.94 241 GLU A CA 1
ATOM 1938 C C . GLU A 1 241 ? -13.882 7.527 12.880 1.00 97.94 241 GLU A C 1
ATOM 1940 O O . GLU A 1 241 ? -13.521 8.693 12.706 1.00 97.94 241 GLU A O 1
ATOM 1945 N N . ALA A 1 242 ? -13.029 6.585 13.294 1.00 98.00 242 ALA A N 1
ATOM 1946 C CA . ALA A 1 242 ? -11.599 6.826 13.464 1.00 98.00 242 ALA A CA 1
ATOM 1947 C C . ALA A 1 242 ? -10.867 7.004 12.122 1.00 98.00 242 ALA A C 1
ATOM 1949 O O . ALA A 1 242 ? -9.990 7.864 12.016 1.00 98.00 242 ALA A O 1
ATOM 1950 N N . GLU A 1 243 ? -11.226 6.214 11.108 1.00 97.06 243 GLU A N 1
ATOM 1951 C CA . GLU A 1 243 ? -10.735 6.366 9.735 1.00 97.06 243 GLU A CA 1
ATOM 1952 C C . GLU A 1 243 ? -11.166 7.729 9.166 1.00 97.06 243 GLU A C 1
ATOM 1954 O O . GLU A 1 243 ? -10.329 8.524 8.725 1.00 97.06 243 GLU A O 1
ATOM 1959 N N . ASP A 1 244 ? -12.455 8.053 9.265 1.00 95.69 244 ASP A N 1
ATOM 1960 C CA . ASP A 1 244 ? -13.025 9.313 8.789 1.00 95.69 244 ASP A CA 1
ATOM 1961 C C . ASP A 1 244 ? -12.425 10.523 9.501 1.00 95.69 244 ASP A C 1
ATOM 1963 O O . ASP A 1 244 ? -12.129 11.530 8.858 1.00 95.69 244 ASP A O 1
ATOM 1967 N N . ALA A 1 245 ? -12.168 10.436 10.810 1.00 95.25 245 ALA A N 1
ATOM 1968 C CA . ALA A 1 245 ? -11.518 11.511 11.555 1.00 95.25 245 ALA A CA 1
ATOM 1969 C C . ALA A 1 245 ? -10.171 11.911 10.933 1.00 95.25 245 ALA A C 1
ATOM 1971 O O . ALA A 1 245 ? -9.841 13.102 10.902 1.00 95.25 245 ALA A O 1
ATOM 1972 N N . PHE A 1 246 ? -9.410 10.943 10.418 1.00 94.19 246 PHE A N 1
ATOM 1973 C CA . PHE A 1 246 ? -8.157 11.205 9.723 1.00 94.19 246 PHE A CA 1
ATOM 1974 C C . PHE A 1 246 ? -8.395 11.746 8.311 1.00 94.19 246 PHE A C 1
ATOM 1976 O O . PHE A 1 246 ? -7.908 12.826 7.982 1.00 94.19 246 PHE A O 1
ATOM 1983 N N . PHE A 1 247 ? -9.158 11.034 7.479 1.00 91.31 247 PHE A N 1
ATOM 1984 C CA . PHE A 1 247 ? -9.264 11.360 6.052 1.00 91.31 247 PHE A CA 1
ATOM 1985 C C . PHE A 1 247 ? -10.183 12.544 5.731 1.00 91.31 247 PHE A C 1
ATOM 1987 O O . PHE A 1 247 ? -10.025 13.167 4.683 1.00 91.31 247 PHE A O 1
ATOM 1994 N N . ALA A 1 248 ? -11.125 12.892 6.610 1.00 87.00 248 ALA A N 1
ATOM 1995 C CA . ALA A 1 248 ? -11.869 14.149 6.504 1.00 87.00 248 ALA A CA 1
ATOM 1996 C C . ALA A 1 248 ? -10.983 15.355 6.851 1.00 87.00 248 ALA A C 1
ATOM 1998 O O . ALA A 1 248 ? -11.213 16.463 6.370 1.00 87.00 248 ALA A O 1
ATOM 1999 N N . SER A 1 249 ? -9.967 15.130 7.685 1.00 79.81 249 SER A N 1
ATOM 2000 C CA . SER A 1 249 ? -9.003 16.145 8.096 1.00 79.81 249 SER A CA 1
ATOM 2001 C C . SER A 1 249 ? -7.894 16.296 7.047 1.00 79.81 249 SER A C 1
ATOM 2003 O O . SER A 1 249 ? -7.506 17.411 6.707 1.00 79.81 249 SER A O 1
ATOM 2005 N N . PHE A 1 250 ? -7.396 15.191 6.497 1.00 79.38 250 PHE A N 1
ATOM 2006 C CA . PHE A 1 250 ? -6.234 15.174 5.618 1.00 79.38 250 PHE A CA 1
ATOM 2007 C C . PHE A 1 250 ? -6.476 14.320 4.374 1.00 79.38 250 PHE A C 1
ATOM 2009 O O . PHE A 1 250 ? -6.764 13.128 4.466 1.00 79.38 250 PHE A O 1
ATOM 2016 N N . ASP A 1 251 ? -6.297 14.935 3.205 1.00 79.12 251 ASP A N 1
ATOM 2017 C CA . ASP A 1 251 ? -6.350 14.246 1.920 1.00 79.12 251 ASP A CA 1
ATOM 2018 C C . ASP A 1 251 ? -4.916 13.990 1.416 1.00 79.12 251 ASP A C 1
ATOM 2020 O O . ASP A 1 251 ? -4.275 14.918 0.907 1.00 79.12 251 ASP A O 1
ATOM 2024 N N . PRO A 1 252 ? -4.392 12.754 1.530 1.00 70.31 252 PRO A N 1
ATOM 2025 C CA . PRO A 1 252 ? -3.050 12.414 1.051 1.00 70.31 252 PRO A CA 1
ATOM 2026 C C . PRO A 1 252 ? -2.910 12.558 -0.472 1.00 70.31 252 PRO A C 1
ATOM 2028 O O . PRO A 1 252 ? -1.792 12.548 -0.988 1.00 70.31 252 PRO A O 1
ATOM 2031 N N . HIS A 1 253 ? -4.019 12.733 -1.201 1.00 67.81 253 HIS A N 1
ATOM 2032 C CA . HIS A 1 253 ? -4.012 12.968 -2.638 1.00 67.81 253 HIS A CA 1
ATOM 2033 C C . HIS A 1 253 ? -3.869 14.448 -3.030 1.00 67.81 253 HIS A C 1
ATOM 2035 O O . HIS A 1 253 ? -3.696 14.740 -4.212 1.00 67.81 253 HIS A O 1
ATOM 2041 N N . LYS A 1 254 ? -3.945 15.385 -2.073 1.00 65.50 254 LYS A N 1
ATOM 2042 C CA . LYS A 1 254 ? -3.910 16.842 -2.311 1.00 65.50 254 LYS A CA 1
ATOM 2043 C C . LYS A 1 254 ? -2.704 17.509 -1.659 1.00 65.50 254 LYS A C 1
ATOM 2045 O O . LYS A 1 254 ? -2.827 18.541 -0.999 1.00 65.50 254 LYS A O 1
ATOM 2050 N N . LEU A 1 255 ? -1.530 16.913 -1.822 1.00 65.44 255 LEU A N 1
ATOM 2051 C CA . LEU A 1 255 ? -0.301 17.539 -1.353 1.00 65.44 255 LEU A CA 1
ATOM 2052 C C . LEU A 1 255 ? 0.003 18.822 -2.153 1.00 65.44 255 LEU A C 1
ATOM 2054 O O . LEU A 1 255 ? -0.492 18.976 -3.271 1.00 65.44 255 LEU A O 1
ATOM 2058 N N . PRO A 1 256 ? 0.809 19.757 -1.608 1.00 60.25 256 PRO A N 1
ATOM 2059 C CA . PRO A 1 256 ? 1.085 21.052 -2.246 1.00 60.25 256 PRO A CA 1
ATOM 2060 C C . PRO A 1 256 ? 1.702 20.964 -3.650 1.00 60.25 256 PRO A C 1
ATOM 2062 O O . PRO A 1 256 ? 1.650 21.928 -4.406 1.00 60.25 256 PRO A O 1
ATOM 2065 N N . ASP A 1 257 ? 2.283 19.814 -4.001 1.00 64.00 257 ASP A N 1
ATOM 2066 C CA . ASP A 1 257 ? 2.831 19.518 -5.327 1.00 64.00 257 ASP A CA 1
ATOM 2067 C C . ASP A 1 257 ? 1.759 19.094 -6.354 1.00 64.00 257 ASP A C 1
ATOM 2069 O O . ASP A 1 257 ? 2.086 18.856 -7.516 1.00 64.00 257 ASP A O 1
ATOM 2073 N N . GLY A 1 258 ? 0.488 19.000 -5.941 1.00 61.44 258 GLY A N 1
ATOM 2074 C CA . GLY A 1 258 ? -0.643 18.585 -6.771 1.00 61.44 258 GLY A CA 1
ATOM 2075 C C . GLY A 1 258 ? -0.649 17.095 -7.122 1.00 61.44 258 GLY A C 1
ATOM 2076 O O . GLY A 1 258 ? -1.467 16.674 -7.941 1.00 61.44 258 GLY A O 1
ATOM 2077 N N . LYS A 1 259 ? 0.253 16.293 -6.540 1.00 63.72 259 LYS A N 1
ATOM 2078 C CA . LYS A 1 259 ? 0.411 14.875 -6.875 1.00 63.72 259 LYS A CA 1
ATOM 2079 C C . LYS A 1 259 ? -0.363 14.002 -5.898 1.00 63.72 259 LYS A C 1
ATOM 2081 O O . LYS A 1 259 ? -0.226 14.114 -4.680 1.00 63.72 259 LYS A O 1
ATOM 2086 N N . SER A 1 260 ? -1.141 13.081 -6.456 1.00 66.62 260 SER A N 1
ATOM 2087 C CA . SER A 1 260 ? -1.848 12.068 -5.680 1.00 66.62 260 SER A CA 1
ATOM 2088 C C . SER A 1 260 ? -0.857 11.054 -5.110 1.00 66.62 260 SER A C 1
ATOM 2090 O O . SER A 1 260 ? 0.009 10.572 -5.842 1.00 66.62 260 SER A O 1
ATOM 2092 N N . ARG A 1 261 ? -0.969 10.689 -3.830 1.00 77.38 261 ARG A N 1
ATOM 2093 C CA . ARG A 1 261 ? -0.157 9.612 -3.249 1.00 77.38 261 ARG A CA 1
ATOM 2094 C C . ARG A 1 261 ? -1.044 8.500 -2.717 1.00 77.38 261 ARG A C 1
ATOM 2096 O O . ARG A 1 261 ? -1.981 8.748 -1.964 1.00 77.38 261 ARG A O 1
ATOM 2103 N N . GLY A 1 262 ? -0.744 7.275 -3.135 1.00 84.62 262 GLY A N 1
ATOM 2104 C CA . GLY A 1 262 ? -1.335 6.055 -2.596 1.00 84.62 262 GLY A CA 1
ATOM 2105 C C . GLY A 1 262 ? -0.679 5.605 -1.293 1.00 84.62 262 GLY A C 1
ATOM 2106 O O . GLY A 1 262 ? -1.121 4.622 -0.718 1.00 84.62 262 GLY A O 1
ATOM 2107 N N . GLU A 1 263 ? 0.353 6.303 -0.809 1.00 88.06 263 GLU A N 1
ATOM 2108 C CA . GLU A 1 263 ? 1.062 5.963 0.426 1.00 88.06 263 GLU A CA 1
ATOM 2109 C C . GLU A 1 263 ? 1.114 7.119 1.437 1.00 88.06 263 GLU A C 1
ATOM 2111 O O . GLU A 1 263 ? 1.085 8.301 1.083 1.00 88.06 263 GLU A O 1
ATOM 2116 N N . LEU A 1 264 ? 1.261 6.763 2.714 1.00 90.00 264 LEU A N 1
ATOM 2117 C CA . LEU A 1 264 ? 1.477 7.686 3.821 1.00 90.00 264 LEU A CA 1
ATOM 2118 C C . LEU A 1 264 ? 2.647 7.239 4.686 1.00 90.00 264 LEU A C 1
ATOM 2120 O O . LEU A 1 264 ? 2.575 6.238 5.399 1.00 90.00 264 LEU A O 1
ATOM 2124 N N . HIS A 1 265 ? 3.698 8.053 4.700 1.00 90.38 265 HIS A N 1
ATOM 2125 C CA . HIS A 1 265 ? 4.837 7.870 5.593 1.00 90.38 265 HIS A CA 1
ATOM 2126 C C . HIS A 1 265 ? 4.542 8.488 6.960 1.00 90.38 265 HIS A C 1
ATOM 2128 O O . HIS A 1 265 ? 4.492 9.710 7.105 1.00 90.38 265 HIS A O 1
ATOM 2134 N N . LEU A 1 266 ? 4.384 7.652 7.993 1.00 92.56 266 LEU A N 1
ATOM 2135 C CA . LEU A 1 266 ? 4.191 8.149 9.365 1.00 92.56 266 LEU A CA 1
ATOM 2136 C C . LEU A 1 266 ? 5.463 8.792 9.942 1.00 92.56 266 LEU A C 1
ATOM 2138 O O . LEU A 1 266 ? 5.396 9.659 10.816 1.00 92.56 266 LEU A O 1
ATOM 2142 N N . THR A 1 267 ? 6.626 8.372 9.449 1.00 91.50 267 THR A N 1
ATOM 2143 C CA . THR A 1 267 ? 7.953 8.850 9.840 1.00 91.50 267 THR A CA 1
ATOM 2144 C C . THR A 1 267 ? 8.916 8.675 8.656 1.00 91.50 267 THR A C 1
ATOM 2146 O O . THR A 1 267 ? 8.607 7.877 7.769 1.00 91.50 267 THR A O 1
ATOM 2149 N N . PRO A 1 268 ? 10.065 9.375 8.602 1.00 88.50 268 PRO A N 1
ATOM 2150 C CA . PRO A 1 268 ? 11.044 9.161 7.540 1.00 88.50 268 PRO A CA 1
ATOM 2151 C C . PRO A 1 268 ? 11.506 7.699 7.444 1.00 88.50 268 PRO A C 1
ATOM 2153 O O . PRO A 1 268 ? 11.752 7.042 8.460 1.00 88.50 268 PRO A O 1
ATOM 2156 N N . LEU A 1 269 ? 11.669 7.209 6.212 1.00 85.50 269 LEU A N 1
ATOM 2157 C CA . LEU A 1 269 ? 12.082 5.830 5.925 1.00 85.50 269 LEU A CA 1
ATOM 2158 C C . LEU A 1 269 ? 13.463 5.498 6.526 1.00 85.50 269 LEU A C 1
ATOM 2160 O O . LEU A 1 269 ? 13.670 4.444 7.143 1.00 85.50 269 LEU A O 1
ATOM 2164 N N . PHE A 1 270 ? 14.407 6.430 6.402 1.00 85.94 270 PHE A N 1
ATOM 2165 C CA . PHE A 1 270 ? 15.788 6.275 6.856 1.00 85.94 270 PHE A CA 1
ATOM 2166 C C . PHE A 1 270 ? 16.011 6.847 8.262 1.00 85.94 270 PHE A C 1
ATOM 2168 O O . PHE A 1 270 ? 15.376 7.817 8.670 1.00 85.94 270 PHE A O 1
ATOM 2175 N N . GLY A 1 271 ? 16.937 6.239 9.007 1.00 87.81 271 GLY A N 1
ATOM 2176 C CA . GLY A 1 271 ? 17.326 6.666 10.353 1.00 87.81 271 GLY A CA 1
ATOM 2177 C C . GLY A 1 271 ? 17.793 5.510 11.241 1.00 87.81 271 GLY A C 1
ATOM 2178 O O . GLY A 1 271 ? 17.721 4.340 10.861 1.00 87.81 271 GLY A O 1
ATOM 2179 N N . THR A 1 272 ? 18.242 5.831 12.451 1.00 90.69 272 THR A N 1
ATOM 2180 C CA . THR A 1 272 ? 18.676 4.857 13.477 1.00 90.69 272 THR A CA 1
ATOM 2181 C C . THR A 1 272 ? 17.814 4.895 14.741 1.00 90.69 272 THR A C 1
ATOM 2183 O O . THR A 1 272 ? 17.924 4.014 15.588 1.00 90.69 272 THR A O 1
ATOM 2186 N N . HIS A 1 273 ? 16.920 5.880 14.863 1.00 91.44 273 HIS A N 1
ATOM 2187 C CA . HIS A 1 273 ? 16.097 6.120 16.052 1.00 91.44 273 HIS A CA 1
ATOM 2188 C C . HIS A 1 273 ? 14.628 6.380 15.675 1.00 91.44 273 HIS A C 1
ATOM 2190 O O . HIS A 1 273 ? 14.338 6.644 14.503 1.00 91.44 273 HIS A O 1
ATOM 2196 N N . PRO A 1 274 ? 13.680 6.298 16.629 1.00 91.50 274 PRO A N 1
ATOM 2197 C CA . PRO A 1 274 ? 12.289 6.662 16.378 1.00 91.50 274 PRO A CA 1
ATOM 2198 C C . PRO A 1 274 ? 12.187 8.130 15.928 1.00 91.50 274 PRO A C 1
ATOM 2200 O O . PRO A 1 274 ? 12.467 9.038 16.705 1.00 91.50 274 PRO A O 1
ATOM 2203 N N . GLY A 1 275 ? 11.785 8.368 14.675 1.00 89.94 275 GLY A N 1
ATOM 2204 C CA . GLY A 1 275 ? 11.635 9.722 14.130 1.00 89.94 275 GLY A CA 1
ATOM 2205 C C . GLY A 1 275 ? 10.404 10.473 14.666 1.00 89.94 275 GLY A C 1
ATOM 2206 O O . GLY A 1 275 ? 9.593 9.897 15.406 1.00 89.94 275 GLY A O 1
ATOM 2207 N N . PRO A 1 276 ? 10.229 11.753 14.291 1.00 92.50 276 PRO A N 1
ATOM 2208 C CA . PRO A 1 276 ? 9.029 12.524 14.608 1.00 92.50 276 PRO A CA 1
ATOM 2209 C C . PRO A 1 276 ? 7.819 12.032 13.806 1.00 92.50 276 PRO A C 1
ATOM 2211 O O . PRO A 1 276 ? 7.975 11.344 12.789 1.00 92.50 276 PRO A O 1
ATOM 2214 N N . ALA A 1 277 ? 6.618 12.401 14.264 1.00 94.00 277 ALA A N 1
ATOM 2215 C CA . ALA A 1 277 ? 5.351 12.094 13.604 1.00 94.00 277 ALA A CA 1
ATOM 2216 C C . ALA A 1 277 ? 5.131 12.970 12.370 1.00 94.00 277 ALA A C 1
ATOM 2218 O O . ALA A 1 277 ? 4.343 13.913 12.381 1.00 94.00 277 ALA A O 1
ATOM 2219 N N . HIS A 1 278 ? 5.862 12.647 11.305 1.00 91.19 278 HIS A N 1
ATOM 2220 C CA . HIS A 1 278 ? 5.923 13.428 10.074 1.00 91.19 278 HIS A CA 1
ATOM 2221 C C . HIS A 1 278 ? 4.538 13.675 9.467 1.00 91.19 278 HIS A C 1
ATOM 2223 O O . HIS A 1 278 ? 4.219 14.799 9.088 1.00 91.19 278 HIS A O 1
ATOM 2229 N N . TYR A 1 279 ? 3.672 12.661 9.482 1.00 90.88 279 TYR A N 1
ATOM 2230 C CA . TYR A 1 279 ? 2.312 12.773 8.959 1.00 90.88 279 TYR A CA 1
ATOM 2231 C C . TYR A 1 279 ? 1.445 13.826 9.680 1.00 90.88 279 TYR A C 1
ATOM 2233 O O . TYR A 1 279 ? 0.534 14.375 9.075 1.00 90.88 279 TYR A O 1
ATOM 2241 N N . LEU A 1 280 ? 1.731 14.145 10.949 1.00 93.19 280 LEU A N 1
ATOM 2242 C CA . LEU A 1 280 ? 1.048 15.217 11.689 1.00 93.19 280 LEU A CA 1
ATOM 2243 C C . LEU A 1 280 ? 1.680 16.592 11.442 1.00 93.19 280 LEU A C 1
ATOM 2245 O O . LEU A 1 280 ? 1.010 17.614 11.595 1.00 93.19 280 LEU A O 1
ATOM 2249 N N . GLN A 1 281 ? 2.968 16.629 11.091 1.00 90.69 281 GLN A N 1
ATOM 2250 C CA . GLN A 1 281 ? 3.699 17.866 10.797 1.00 90.69 281 GLN A CA 1
ATOM 2251 C C . GLN A 1 281 ? 3.261 18.482 9.469 1.00 90.69 281 GLN A C 1
ATOM 2253 O O . GLN A 1 281 ? 3.244 19.701 9.348 1.00 90.69 281 GLN A O 1
ATOM 2258 N N . VAL A 1 282 ? 2.875 17.646 8.501 1.00 86.25 282 VAL A N 1
ATOM 2259 C CA . VAL A 1 282 ? 2.361 18.092 7.195 1.00 86.25 282 VAL A CA 1
ATOM 2260 C C . VAL A 1 282 ? 0.880 18.484 7.225 1.00 86.25 282 VAL A C 1
ATOM 2262 O O . VAL A 1 282 ? 0.355 18.966 6.227 1.00 86.25 282 VAL A O 1
ATOM 2265 N N . MET A 1 283 ? 0.191 18.281 8.353 1.00 89.44 283 MET A N 1
ATOM 2266 C CA . MET A 1 283 ? -1.177 18.760 8.541 1.00 89.44 283 MET A CA 1
ATOM 2267 C C . MET A 1 283 ? -1.182 20.217 8.992 1.00 89.44 283 MET A C 1
ATOM 2269 O O . MET A 1 283 ? -0.489 20.587 9.947 1.00 89.44 283 MET A O 1
ATOM 2273 N N . GLU A 1 284 ? -2.072 21.007 8.396 1.00 89.12 284 GLU A N 1
ATOM 2274 C CA . GLU A 1 284 ? -2.362 22.354 8.875 1.00 89.12 284 GLU A CA 1
ATOM 2275 C C . GLU A 1 284 ? -2.786 22.342 10.358 1.00 89.12 284 GLU A C 1
ATOM 2277 O O . GLU A 1 284 ? -3.500 21.432 10.798 1.00 89.12 284 GLU A O 1
ATOM 2282 N N . PRO A 1 285 ? -2.423 23.354 11.168 1.00 92.75 285 PRO A N 1
ATOM 2283 C CA . PRO A 1 285 ? -2.719 23.342 12.601 1.00 92.75 285 PRO A CA 1
ATOM 2284 C C . PRO A 1 285 ? -4.211 23.187 12.934 1.00 92.75 285 PRO A C 1
ATOM 2286 O O . PRO A 1 285 ? -4.563 22.509 13.899 1.00 92.75 285 PRO A O 1
ATOM 2289 N N . ALA A 1 286 ? -5.105 23.802 12.150 1.00 91.94 286 ALA A N 1
ATOM 2290 C CA . ALA A 1 286 ? -6.552 23.677 12.348 1.00 91.94 286 ALA A CA 1
ATOM 2291 C C . ALA A 1 286 ? -7.050 22.251 12.068 1.00 91.94 286 ALA A C 1
ATOM 2293 O O . ALA A 1 286 ? -7.821 21.704 12.857 1.00 91.94 286 ALA A O 1
ATOM 2294 N N . VAL A 1 287 ? -6.537 21.644 10.996 1.00 91.38 287 VAL A N 1
ATOM 2295 C CA . VAL A 1 287 ? -6.797 20.260 10.592 1.00 91.38 287 VAL A CA 1
ATOM 2296 C C . VAL A 1 287 ? -6.335 19.286 11.676 1.00 91.38 287 VAL A C 1
ATOM 2298 O O . VAL A 1 287 ? -7.114 18.469 12.164 1.00 91.38 287 VAL A O 1
ATOM 2301 N N . ARG A 1 288 ? -5.091 19.431 12.144 1.00 94.12 288 ARG A N 1
ATOM 2302 C CA . ARG A 1 288 ? -4.525 18.586 13.202 1.00 94.12 288 ARG A CA 1
ATOM 2303 C C . ARG A 1 288 ? -5.320 18.680 14.511 1.00 94.12 288 ARG A C 1
ATOM 2305 O O . ARG A 1 288 ? -5.540 17.670 15.178 1.00 94.12 288 ARG A O 1
ATOM 2312 N N . ARG A 1 289 ? -5.788 19.880 14.882 1.00 94.69 289 ARG A N 1
ATOM 2313 C CA . ARG A 1 289 ? -6.653 20.077 16.061 1.00 94.69 289 ARG A CA 1
ATOM 2314 C C . ARG A 1 289 ? -8.022 19.419 15.902 1.00 94.69 289 ARG A C 1
ATOM 2316 O O . ARG A 1 289 ? -8.537 18.890 16.886 1.00 94.69 289 ARG A O 1
ATOM 2323 N N . ALA A 1 290 ? -8.612 19.461 14.708 1.00 94.56 290 ALA A N 1
ATOM 2324 C CA . ALA A 1 290 ? -9.877 18.787 14.428 1.00 94.56 290 ALA A CA 1
ATOM 2325 C C . ALA A 1 290 ? -9.729 17.266 14.573 1.00 94.56 290 ALA A C 1
ATOM 2327 O O . ALA A 1 290 ? -10.504 16.653 15.309 1.00 94.56 290 ALA A O 1
ATOM 2328 N N . TYR A 1 291 ? -8.669 16.690 13.994 1.00 96.50 291 TYR A N 1
ATOM 2329 C CA . TYR A 1 291 ? -8.351 15.270 14.144 1.00 96.50 291 TYR A CA 1
ATOM 2330 C C . TYR A 1 291 ? -8.186 14.872 15.620 1.00 96.50 291 TYR A C 1
ATOM 2332 O O . TYR A 1 291 ? -8.865 13.969 16.110 1.00 96.50 291 TYR A O 1
ATOM 2340 N N . GLY A 1 292 ? -7.367 15.613 16.376 1.00 97.25 292 GLY A N 1
ATOM 2341 C CA . GLY A 1 292 ? -7.173 15.358 17.805 1.00 97.25 292 GLY A CA 1
ATOM 2342 C C . GLY A 1 292 ? -8.454 15.486 18.638 1.00 97.25 292 GLY A C 1
ATOM 2343 O O . GLY A 1 292 ? -8.642 14.737 19.593 1.00 97.25 292 GLY A O 1
ATOM 2344 N N . ARG A 1 293 ? -9.367 16.402 18.288 1.00 97.44 293 ARG A N 1
ATOM 2345 C CA . ARG A 1 293 ? -10.670 16.519 18.964 1.00 97.44 293 ARG A CA 1
ATOM 2346 C C . ARG A 1 293 ? -11.523 15.272 18.744 1.00 97.44 293 ARG A C 1
ATOM 2348 O O . ARG A 1 293 ? -12.023 14.719 19.718 1.00 97.44 293 ARG A O 1
ATOM 2355 N N . ARG A 1 294 ? -11.635 14.809 17.497 1.00 97.62 294 ARG A N 1
ATOM 2356 C CA . ARG A 1 294 ? -12.400 13.599 17.166 1.00 97.62 294 ARG A CA 1
ATOM 2357 C C . ARG A 1 294 ? -11.855 12.370 17.889 1.00 97.62 294 ARG A C 1
ATOM 2359 O O . ARG A 1 294 ? -12.626 11.632 18.486 1.00 97.62 294 ARG A O 1
ATOM 2366 N N . LEU A 1 295 ? -10.534 12.206 17.947 1.00 98.00 295 LEU A N 1
ATOM 2367 C CA . LEU A 1 295 ? -9.913 11.124 18.718 1.00 98.00 295 LEU A CA 1
ATOM 2368 C C . LEU A 1 295 ? -10.258 11.171 20.218 1.00 98.00 295 LEU A C 1
ATOM 2370 O O . LEU A 1 295 ? -10.552 10.135 20.812 1.00 98.00 295 LEU A O 1
ATOM 2374 N N . LYS A 1 296 ? -10.280 12.363 20.831 1.00 98.31 296 LYS A N 1
ATOM 2375 C CA . LYS A 1 296 ? -10.705 12.527 22.235 1.00 98.31 296 LYS A CA 1
ATOM 2376 C C . LYS A 1 296 ? -12.172 12.161 22.451 1.00 98.31 296 LYS A C 1
ATOM 2378 O O . LYS A 1 296 ? -12.507 11.624 23.498 1.00 98.31 296 LYS A O 1
ATOM 2383 N N . GLU A 1 297 ? -13.037 12.450 21.484 1.00 98.31 297 GLU A N 1
ATOM 2384 C CA . GLU A 1 297 ? -14.465 12.106 21.540 1.00 98.31 297 GLU A CA 1
ATOM 2385 C C . GLU A 1 297 ? -14.704 10.592 21.393 1.00 98.31 297 GLU A C 1
ATOM 2387 O O . GLU A 1 297 ? -15.661 10.063 21.961 1.00 98.31 297 GLU A O 1
ATOM 2392 N N . LEU A 1 298 ? -13.808 9.886 20.695 1.00 98.31 298 LEU A N 1
ATOM 2393 C CA . LEU A 1 298 ? -13.860 8.433 20.519 1.00 98.31 298 LEU A CA 1
ATOM 2394 C C . LEU A 1 298 ? -13.442 7.650 21.777 1.00 98.31 298 LEU A C 1
ATOM 2396 O O . LEU A 1 298 ? -14.000 6.583 22.033 1.00 98.31 298 LEU A O 1
ATOM 2400 N N . LEU A 1 299 ? -12.513 8.160 22.594 1.00 98.38 299 LEU A N 1
ATOM 2401 C CA . LEU A 1 299 ? -12.034 7.461 23.801 1.00 98.38 299 LEU A CA 1
ATOM 2402 C C . LEU A 1 299 ? -13.173 7.058 24.769 1.00 98.38 299 LEU A C 1
ATOM 2404 O O . LEU A 1 299 ? -13.294 5.868 25.062 1.00 98.38 299 LEU A O 1
ATOM 2408 N N . PRO A 1 300 ? -14.096 7.957 25.179 1.00 98.31 300 PRO A N 1
ATOM 2409 C CA . PRO A 1 300 ? -15.217 7.577 26.041 1.00 98.31 300 PRO A CA 1
ATOM 2410 C C . PRO A 1 300 ? -16.167 6.545 25.424 1.00 98.31 300 PRO A C 1
ATOM 2412 O O . PRO A 1 300 ? -16.880 5.852 26.151 1.00 98.31 300 PRO A O 1
ATOM 2415 N N . ILE A 1 301 ? -16.252 6.471 24.090 1.00 98.19 301 ILE A N 1
ATOM 2416 C CA . ILE A 1 301 ? -17.055 5.450 23.404 1.00 98.19 301 ILE A CA 1
ATOM 2417 C C . ILE A 1 301 ? -16.398 4.085 23.604 1.00 98.19 301 ILE A C 1
ATOM 2419 O O . ILE A 1 301 ? -17.071 3.143 24.021 1.00 98.19 301 ILE A O 1
ATOM 2423 N N . LEU A 1 302 ? -15.086 3.997 23.381 1.00 98.00 302 LEU A N 1
ATOM 2424 C CA . LEU A 1 302 ? -14.314 2.776 23.585 1.00 98.00 302 LEU A CA 1
ATOM 2425 C C . LEU A 1 302 ? -14.367 2.291 25.041 1.00 98.00 302 LEU A C 1
ATOM 2427 O O . LEU A 1 302 ? -14.575 1.100 25.266 1.00 98.00 302 LEU A O 1
ATOM 2431 N N . ASP A 1 303 ? -14.277 3.200 26.015 1.00 97.88 303 ASP A N 1
ATOM 2432 C CA . ASP A 1 303 ? -14.373 2.872 27.446 1.00 97.88 303 ASP A CA 1
ATOM 2433 C C . ASP A 1 303 ? -15.709 2.206 27.804 1.00 97.88 303 ASP A C 1
ATOM 2435 O O . ASP A 1 303 ? -15.758 1.268 28.601 1.00 97.88 303 ASP A O 1
ATOM 2439 N N . ARG A 1 304 ? -16.811 2.655 27.187 1.00 98.19 304 ARG A N 1
ATOM 2440 C CA . ARG A 1 304 ? -18.137 2.041 27.371 1.00 98.19 304 ARG A CA 1
ATOM 2441 C C . ARG A 1 304 ? -18.261 0.682 26.684 1.00 98.19 304 ARG A C 1
ATOM 2443 O O . ARG A 1 304 ? -19.046 -0.150 27.138 1.00 98.19 304 ARG A O 1
ATOM 2450 N N . LEU A 1 305 ? -17.525 0.461 25.594 1.00 98.12 305 LEU A N 1
ATOM 2451 C CA . LEU A 1 305 ? -17.535 -0.800 24.852 1.00 98.12 305 LEU A CA 1
ATOM 2452 C C . LEU A 1 305 ? -16.635 -1.864 25.497 1.00 98.12 305 LEU A C 1
ATOM 2454 O O . LEU A 1 305 ? -17.006 -3.035 25.482 1.00 98.12 305 LEU A O 1
ATOM 2458 N N . GLU A 1 306 ? -15.496 -1.489 26.096 1.00 98.25 306 GLU A N 1
ATOM 2459 C CA . GLU A 1 306 ? -14.494 -2.431 26.633 1.00 98.25 306 GLU A CA 1
ATOM 2460 C C . GLU A 1 306 ? -15.089 -3.538 27.529 1.00 98.25 306 GLU A C 1
ATOM 2462 O O . GLU A 1 306 ? -14.747 -4.703 27.317 1.00 98.25 306 GLU A O 1
ATOM 2467 N N . PRO A 1 307 ? -15.986 -3.260 28.499 1.00 98.31 307 PRO A N 1
ATOM 2468 C CA . PRO A 1 307 ? -16.532 -4.302 29.373 1.00 98.31 307 PRO A CA 1
ATOM 2469 C C . PRO A 1 307 ? -17.377 -5.352 28.640 1.00 98.31 307 PRO A C 1
ATOM 2471 O O . PRO A 1 307 ? -17.611 -6.427 29.184 1.00 98.31 307 PRO A O 1
ATOM 2474 N N . ARG A 1 308 ? -17.838 -5.040 27.423 1.00 98.19 308 ARG A N 1
ATOM 2475 C CA . ARG A 1 308 ? -18.688 -5.890 26.576 1.00 98.19 308 ARG A CA 1
ATOM 2476 C C . ARG A 1 308 ? -17.904 -6.553 25.441 1.00 98.19 308 ARG A C 1
ATOM 2478 O O . ARG A 1 308 ? -18.501 -7.134 24.545 1.00 98.19 308 ARG A O 1
ATOM 2485 N N . ILE A 1 309 ? -16.579 -6.454 25.456 1.00 97.88 309 ILE A N 1
ATOM 2486 C CA . ILE A 1 309 ? -15.678 -7.030 24.459 1.00 97.88 309 ILE A CA 1
ATOM 2487 C C . ILE A 1 309 ? -14.905 -8.172 25.122 1.00 97.88 309 ILE A C 1
ATOM 2489 O O . ILE A 1 309 ? -14.225 -7.959 26.126 1.00 97.88 309 ILE A O 1
ATOM 2493 N N . GLY A 1 310 ? -14.958 -9.380 24.556 1.00 97.56 310 GLY A N 1
ATOM 2494 C CA . GLY A 1 310 ? -14.219 -10.535 25.072 1.00 97.56 310 GLY A CA 1
ATOM 2495 C C . GLY A 1 310 ? -12.703 -10.314 25.044 1.00 97.56 310 GLY A C 1
ATOM 2496 O O . GLY A 1 310 ? -11.998 -10.620 26.006 1.00 97.56 310 GLY A O 1
ATOM 2497 N N . SER A 1 311 ? -12.191 -9.683 23.983 1.00 96.88 311 SER A N 1
ATOM 2498 C CA . SER A 1 311 ? -10.771 -9.329 23.851 1.00 96.88 311 SER A CA 1
ATOM 2499 C C . SER A 1 311 ? -10.439 -7.940 24.418 1.00 96.88 311 SER A C 1
ATOM 2501 O O . SER A 1 311 ? -9.995 -7.030 23.709 1.00 96.88 311 SER A O 1
ATOM 2503 N N . ARG A 1 312 ? -10.615 -7.758 25.733 1.00 97.44 312 ARG A N 1
ATOM 2504 C CA . ARG A 1 312 ? -10.358 -6.470 26.421 1.00 97.44 312 ARG A CA 1
ATOM 2505 C C . ARG A 1 312 ? -8.945 -5.924 26.194 1.00 97.44 312 ARG A C 1
ATOM 2507 O O . ARG A 1 312 ? -8.742 -4.716 26.127 1.00 97.44 312 ARG A O 1
ATOM 2514 N N . ALA A 1 313 ? -7.954 -6.804 26.042 1.00 97.69 313 ALA A N 1
ATOM 2515 C CA . ALA A 1 313 ? -6.572 -6.407 25.773 1.00 97.69 313 ALA A CA 1
ATOM 2516 C C . ALA A 1 313 ? -6.404 -5.699 24.416 1.00 97.69 313 ALA A C 1
ATOM 2518 O O . ALA A 1 313 ? -5.600 -4.770 24.317 1.00 97.69 313 ALA A O 1
ATOM 2519 N N . ARG A 1 314 ? -7.158 -6.101 23.379 1.00 98.00 314 ARG A N 1
ATOM 2520 C CA . ARG A 1 314 ? -7.160 -5.404 22.083 1.00 98.00 314 ARG A CA 1
ATOM 2521 C C . ARG A 1 314 ? -7.826 -4.033 22.205 1.00 98.00 314 ARG A C 1
ATOM 2523 O O . ARG A 1 314 ? -7.244 -3.054 21.749 1.00 98.00 314 ARG A O 1
ATOM 2530 N N . ALA A 1 315 ? -8.959 -3.936 22.904 1.00 97.81 315 ALA A N 1
ATOM 2531 C CA . ALA A 1 315 ? -9.625 -2.655 23.161 1.00 97.81 315 ALA A CA 1
ATOM 2532 C C . ALA A 1 315 ? -8.707 -1.661 23.901 1.00 97.81 315 ALA A C 1
ATOM 2534 O O . ALA A 1 315 ? -8.478 -0.554 23.426 1.00 97.81 315 ALA A O 1
ATOM 2535 N N . ARG A 1 316 ? -8.045 -2.083 24.986 1.00 98.25 316 ARG A N 1
ATOM 2536 C CA . ARG A 1 316 ? -7.067 -1.233 25.699 1.00 98.25 316 ARG A CA 1
ATOM 2537 C C . ARG A 1 316 ? -5.892 -0.805 24.827 1.00 98.25 316 ARG A C 1
ATOM 2539 O O . ARG A 1 316 ? -5.354 0.288 24.993 1.00 98.25 316 ARG A O 1
ATOM 2546 N N . ARG A 1 317 ? -5.479 -1.659 23.885 1.00 98.44 317 ARG A N 1
ATOM 2547 C CA . ARG A 1 317 ? -4.422 -1.320 22.930 1.00 98.44 317 ARG A CA 1
ATOM 2548 C C . ARG A 1 317 ? -4.849 -0.178 22.014 1.00 98.44 317 ARG A C 1
ATOM 2550 O O . ARG A 1 317 ? -4.015 0.683 21.758 1.00 98.44 317 ARG A O 1
ATOM 2557 N N . ILE A 1 318 ? -6.105 -0.149 21.563 1.00 98.62 318 ILE A N 1
ATOM 2558 C CA . ILE A 1 318 ? -6.658 0.976 20.793 1.00 98.62 318 ILE A CA 1
ATOM 2559 C C . ILE A 1 318 ? -6.550 2.266 21.607 1.00 98.62 318 ILE A C 1
ATOM 2561 O O . ILE A 1 318 ? -5.971 3.227 21.108 1.00 98.62 318 ILE A O 1
ATOM 2565 N N . ALA A 1 319 ? -7.008 2.260 22.865 1.00 98.44 319 ALA A N 1
ATOM 2566 C CA . ALA A 1 319 ? -6.928 3.428 23.747 1.00 98.44 319 ALA A CA 1
ATOM 2567 C C . ALA A 1 319 ? -5.484 3.945 23.872 1.00 98.44 319 ALA A C 1
ATOM 2569 O O . ALA A 1 319 ? -5.216 5.104 23.577 1.00 98.44 319 ALA A O 1
ATOM 2570 N N . THR A 1 320 ? -4.521 3.049 24.143 1.00 98.62 320 THR A N 1
ATOM 2571 C CA . THR A 1 320 ? -3.089 3.412 24.206 1.00 98.62 320 THR A CA 1
ATOM 2572 C C . THR A 1 320 ? -2.581 4.039 22.900 1.00 98.62 320 THR A C 1
ATOM 2574 O O . THR A 1 320 ? -1.750 4.948 22.927 1.00 98.62 320 THR A O 1
ATOM 2577 N N . CYS A 1 321 ? -3.044 3.537 21.750 1.00 98.56 321 CYS A N 1
ATOM 2578 C CA . CYS A 1 321 ? -2.658 4.086 20.453 1.00 98.56 321 CYS A CA 1
ATOM 2579 C C . CYS A 1 321 ? -3.228 5.485 20.238 1.00 98.56 321 CYS A C 1
ATOM 2581 O O . CYS A 1 321 ? -2.506 6.360 19.766 1.00 98.56 321 CYS A O 1
ATOM 2583 N N . ILE A 1 322 ? -4.489 5.705 20.610 1.00 98.62 322 ILE A N 1
ATOM 2584 C CA . ILE A 1 322 ? -5.127 7.019 20.527 1.00 98.62 322 ILE A CA 1
ATOM 2585 C C . ILE A 1 322 ? -4.430 8.018 21.455 1.00 98.62 322 ILE A C 1
ATOM 2587 O O . ILE A 1 322 ? -4.059 9.095 20.992 1.00 98.62 322 ILE A O 1
ATOM 2591 N N . ASP A 1 323 ? -4.169 7.652 22.711 1.00 98.62 323 ASP A N 1
ATOM 2592 C CA . ASP A 1 323 ? -3.449 8.510 23.662 1.00 98.62 323 ASP A CA 1
ATOM 2593 C C . ASP A 1 323 ? -2.074 8.919 23.122 1.00 98.62 323 ASP A C 1
ATOM 2595 O O . ASP A 1 323 ? -1.718 10.096 23.133 1.00 98.62 323 ASP A O 1
ATOM 2599 N N . SER A 1 324 ? -1.335 7.969 22.539 1.00 98.12 324 SER A N 1
ATOM 2600 C CA . SER A 1 324 ? -0.030 8.249 21.929 1.00 98.12 324 SER A CA 1
ATOM 2601 C C . SER A 1 324 ? -0.124 9.226 20.748 1.00 98.12 324 SER A C 1
ATOM 2603 O O . SER A 1 324 ? 0.729 10.104 20.601 1.00 98.12 324 SER A O 1
ATOM 2605 N N . VAL A 1 325 ? -1.169 9.119 19.917 1.00 97.94 325 VAL A N 1
ATOM 2606 C CA . VAL A 1 325 ? -1.416 10.083 18.830 1.00 97.94 325 VAL A CA 1
ATOM 2607 C C . VAL A 1 325 ? -1.742 11.465 19.397 1.00 97.94 325 VAL A C 1
ATOM 2609 O O . VAL A 1 325 ? -1.245 12.466 18.884 1.00 97.94 325 VAL A O 1
ATOM 2612 N N . LEU A 1 326 ? -2.542 11.543 20.464 1.00 98.25 326 LEU A N 1
ATOM 2613 C CA . LEU A 1 326 ? -2.877 12.807 21.123 1.00 98.25 326 LEU A CA 1
ATOM 2614 C C . LEU A 1 326 ? -1.642 13.486 21.733 1.00 98.25 326 LEU A C 1
ATOM 2616 O O . LEU A 1 326 ? -1.508 14.707 21.621 1.00 98.25 326 LEU A O 1
ATOM 2620 N N . GLU A 1 327 ? -0.720 12.715 22.314 1.00 97.81 327 GLU A N 1
ATOM 2621 C CA . GLU A 1 327 ? 0.579 13.219 22.771 1.00 97.81 327 GLU A CA 1
ATOM 2622 C C . GLU A 1 327 ? 1.413 13.782 21.613 1.00 97.81 327 GLU A C 1
ATOM 2624 O O . GLU A 1 327 ? 1.947 14.889 21.716 1.00 97.81 327 GLU A O 1
ATOM 2629 N N . ASP A 1 328 ? 1.514 13.057 20.494 1.00 97.00 328 ASP A N 1
ATOM 2630 C CA . ASP A 1 328 ? 2.249 13.532 19.317 1.00 97.00 328 ASP A CA 1
ATOM 2631 C C . ASP A 1 328 ? 1.595 14.799 18.720 1.00 97.00 328 ASP A C 1
ATOM 2633 O O . ASP A 1 328 ? 2.301 15.743 18.365 1.00 97.00 328 ASP A O 1
ATOM 2637 N N . ILE A 1 329 ? 0.258 14.892 18.687 1.00 96.62 329 ILE A N 1
ATOM 2638 C CA . ILE A 1 329 ? -0.463 16.111 18.277 1.00 96.62 329 ILE A CA 1
ATOM 2639 C C . ILE A 1 329 ? -0.110 17.297 19.182 1.00 96.62 329 ILE A C 1
ATOM 2641 O O . ILE A 1 329 ? 0.099 18.406 18.677 1.00 96.62 329 ILE A O 1
ATOM 2645 N N . ALA A 1 330 ? -0.039 17.084 20.498 1.00 95.94 330 ALA A N 1
ATOM 2646 C CA . ALA A 1 330 ? 0.329 18.127 21.450 1.00 95.94 330 ALA A CA 1
ATOM 2647 C C . ALA A 1 330 ? 1.773 18.601 21.232 1.00 95.94 330 ALA A C 1
ATOM 2649 O O . ALA A 1 330 ? 2.009 19.805 21.178 1.00 95.94 330 ALA A O 1
ATOM 2650 N N . ARG A 1 331 ? 2.717 17.674 21.013 1.00 94.56 331 ARG A N 1
ATOM 2651 C CA . ARG A 1 331 ? 4.133 17.995 20.749 1.00 94.56 331 ARG A CA 1
ATOM 2652 C C . ARG A 1 331 ? 4.346 18.771 19.454 1.00 94.56 331 ARG A C 1
ATOM 2654 O O . ARG A 1 331 ? 5.194 19.646 19.417 1.00 94.56 331 ARG A O 1
ATOM 2661 N N . VAL A 1 332 ? 3.599 18.452 18.396 1.00 91.56 332 VAL A N 1
ATOM 2662 C CA . VAL A 1 332 ? 3.704 19.149 17.098 1.00 91.56 332 VAL A CA 1
ATOM 2663 C C . VAL A 1 332 ? 2.997 20.516 17.120 1.00 91.56 332 VAL A C 1
ATOM 2665 O O . VAL A 1 332 ? 3.177 21.326 16.215 1.00 91.56 332 VAL A O 1
ATOM 2668 N N . SER A 1 333 ? 2.152 20.778 18.120 1.00 78.00 333 SER A N 1
ATOM 2669 C CA . SER A 1 333 ? 1.402 22.036 18.243 1.00 78.00 333 SER A CA 1
ATOM 2670 C C . SER A 1 333 ? 1.999 23.028 19.245 1.00 78.00 333 SER A C 1
ATOM 2672 O O . SER A 1 333 ? 1.466 24.133 19.341 1.00 78.00 333 SER A O 1
ATOM 2674 N N . ALA A 1 334 ? 3.032 22.622 19.987 1.00 60.38 334 ALA A N 1
ATOM 2675 C CA . ALA A 1 334 ? 3.839 23.483 20.851 1.00 60.38 334 ALA A CA 1
ATOM 2676 C C . ALA A 1 334 ? 4.910 24.212 20.030 1.00 60.38 334 ALA A C 1
ATOM 2678 O O . ALA A 1 334 ? 5.174 25.390 20.348 1.00 60.38 334 ALA A O 1
#